Protein AF-A0AA36GEB9-F1 (afdb_monomer_lite)

pLDDT: mean 82.42, std 14.95, range [31.98, 98.0]

Organism: NCBI:txid96644

Radius of gyration: 30.74 Å; chains: 1; bounding box: 66×39×91 Å

Foldseek 3Di:
DPPCVVVQDFAFAWFFFQLKIKTFHSHPVQFFPNQVVRQVVSLLVVLVLLLLLVVLLVVLVQLLCVQPNVVPNCCPPDPVNVVVSVVVSVVSSVVLSVLQCVQWNDDQQVQVSCQVVCCVPPVDRSNGGHMTIARQWDQDPVRDTDGRVSRVSSLVVSVVSSVVSVVSSVVSLVSSVVRLVPDPPDDPVVSVVSVLVSVLSVVLVVQCVVQAVVLVNCSSVVSNVRHNCTRVSRSSVVSVVCSVVVSVVSCVVRPVVVVLVVCVVVVHDPPVNVVCCCVVPPVCPVVVVVVPDFDEDELVRQQVQLDLCGFWEAAPQFIFTCSVVLPVDPVHNVLSSVRGSHHCHCVVVVVPDDPVRVVVRVVGTRHGYDD

Sequence (371 aa):
MGAELWKRQIIYNFHIYRHCFVVFSLSPWLAGNQYDLAFAGLTLYCCSYAMCIILLTYHFVYRYLLICRPQQMYIFSETKNFIWWYVNWAFWAVAWALIVRATMYHWPELENYVYDDLMLQYNFDSRGDAILGPLYFLDDPNGSKIISWRAFLGSGCCMSIMGFCFTTILFCAVNVYKKLKSCSVMSEKTRKMQWDLFKALLVQFSLPAVCEFFPGGMNFLCPVFALPIGRWANFAGIIASFNNIIEPLCMLYFVKDYRFGLWHLLGLNRKDCEAYTASAVHPNLHDFTEKIMPNNYTLTDVQSHTTEDSLWIIIKGKVYDVTLFLDEHPGGRDVLMEQAGQDATEAFEDIGHSGDAKEMLNDYYIGDLVL

Structure (mmCIF, N/CA/C/O backbone):
data_AF-A0AA36GEB9-F1
#
_entry.id   AF-A0AA36GEB9-F1
#
loop_
_atom_site.group_PDB
_atom_site.id
_atom_site.type_symbol
_atom_site.label_atom_id
_atom_site.label_alt_id
_atom_site.label_comp_id
_atom_site.label_asym_id
_atom_site.label_entity_id
_atom_site.label_seq_id
_atom_site.pdbx_PDB_ins_code
_atom_site.Cartn_x
_atom_site.Cartn_y
_atom_site.Cartn_z
_atom_site.occupancy
_atom_site.B_iso_or_equiv
_atom_site.auth_seq_id
_atom_site.auth_comp_id
_atom_site.auth_asym_id
_atom_site.auth_atom_id
_atom_site.pdbx_PDB_model_num
ATOM 1 N N . MET A 1 1 ? -2.186 21.332 -36.086 1.00 40.78 1 MET A N 1
ATOM 2 C CA . MET A 1 1 ? -1.279 20.850 -35.019 1.00 40.78 1 MET A CA 1
ATOM 3 C C . MET A 1 1 ? -1.942 20.914 -33.629 1.00 40.78 1 MET A C 1
ATOM 5 O O . MET A 1 1 ? -1.306 21.326 -32.676 1.00 40.78 1 MET A O 1
ATOM 9 N N . GLY A 1 2 ? -3.226 20.536 -33.499 1.00 40.97 2 GLY A N 1
ATOM 10 C CA . GLY A 1 2 ? -3.992 20.726 -32.248 1.00 40.97 2 GLY A CA 1
ATOM 11 C C . GLY A 1 2 ? -4.903 19.561 -31.833 1.00 40.97 2 GLY A C 1
ATOM 12 O O . GLY A 1 2 ? -5.449 19.592 -30.740 1.00 40.97 2 GLY A O 1
ATOM 13 N N . ALA A 1 3 ? -5.043 18.519 -32.664 1.00 37.88 3 ALA A N 1
ATOM 14 C CA . ALA A 1 3 ? -5.912 17.370 -32.380 1.00 37.88 3 ALA A CA 1
ATOM 15 C C . ALA A 1 3 ? -5.175 16.158 -31.763 1.00 37.88 3 ALA A C 1
ATOM 17 O O . ALA A 1 3 ? -5.815 15.288 -31.188 1.00 37.88 3 ALA A O 1
ATOM 18 N N . GLU A 1 4 ? -3.838 16.110 -31.826 1.00 45.69 4 GLU A N 1
ATOM 19 C CA . GLU A 1 4 ? -3.026 14.985 -31.311 1.00 45.69 4 GLU A CA 1
ATOM 20 C C . GLU A 1 4 ? -2.476 15.219 -29.888 1.00 45.69 4 GLU A C 1
ATOM 22 O O . GLU A 1 4 ? -2.000 14.286 -29.248 1.00 45.69 4 GLU A O 1
ATOM 27 N N . LEU A 1 5 ? -2.567 16.442 -29.350 1.00 42.09 5 LEU A N 1
ATOM 28 C CA . LEU A 1 5 ? -2.038 16.778 -28.017 1.00 42.09 5 LEU A CA 1
ATOM 29 C C . LEU A 1 5 ? -2.811 16.094 -26.875 1.00 42.09 5 LEU A C 1
ATOM 31 O O . LEU A 1 5 ? -2.222 15.758 -25.854 1.00 42.09 5 LEU A O 1
ATOM 35 N N . TRP A 1 6 ? -4.103 15.808 -27.064 1.00 38.94 6 TRP A N 1
ATOM 36 C CA . TRP A 1 6 ? -4.933 15.133 -26.057 1.00 38.94 6 TRP A CA 1
ATOM 37 C C . TRP A 1 6 ? -4.597 13.647 -25.878 1.00 38.94 6 TRP A C 1
ATOM 39 O O . TRP A 1 6 ? -4.872 13.093 -24.819 1.00 38.94 6 TRP A O 1
ATOM 49 N N . LYS A 1 7 ? -3.959 12.997 -26.866 1.00 43.91 7 LYS A N 1
ATOM 50 C CA . LYS A 1 7 ? -3.468 11.611 -26.721 1.00 43.91 7 LYS A CA 1
ATOM 51 C C . LYS A 1 7 ? -2.262 11.507 -25.784 1.00 43.91 7 LYS A C 1
ATOM 53 O O . LYS A 1 7 ? -1.903 10.410 -25.374 1.00 43.91 7 LYS A O 1
ATOM 58 N N . ARG A 1 8 ? -1.649 12.642 -25.440 1.00 45.94 8 ARG A N 1
ATOM 59 C CA . ARG A 1 8 ? -0.509 12.757 -24.530 1.00 45.94 8 ARG A CA 1
ATOM 60 C C . ARG A 1 8 ? -0.924 13.391 -23.196 1.00 45.94 8 ARG A C 1
ATOM 62 O O . ARG A 1 8 ? -0.265 14.292 -22.684 1.00 45.94 8 ARG A O 1
ATOM 69 N N . GLN A 1 9 ? -2.060 12.957 -22.646 1.00 44.12 9 GLN A N 1
ATOM 70 C CA . GLN A 1 9 ? -2.375 13.214 -21.238 1.00 44.12 9 GLN A CA 1
ATOM 71 C C . GLN A 1 9 ? -1.344 12.514 -20.339 1.00 44.12 9 GLN A C 1
ATOM 73 O O . GLN A 1 9 ? -0.629 11.623 -20.795 1.00 44.12 9 GLN A O 1
ATOM 78 N N . ILE A 1 10 ? -1.232 12.954 -19.082 1.00 51.59 10 ILE A N 1
ATOM 79 C CA . ILE A 1 10 ? -0.298 12.432 -18.071 1.00 51.59 10 ILE A CA 1
ATOM 80 C C . ILE A 1 10 ? -0.626 10.955 -17.808 1.00 51.59 10 ILE A C 1
ATOM 82 O O . ILE A 1 10 ? -1.376 10.617 -16.900 1.00 51.59 10 ILE A O 1
ATOM 86 N N . ILE A 1 11 ? -0.102 10.076 -18.654 1.00 62.94 11 ILE A N 1
ATOM 87 C CA . ILE A 1 11 ? -0.219 8.631 -18.535 1.00 62.94 11 ILE A CA 1
ATOM 88 C C . ILE A 1 11 ? 1.208 8.147 -18.323 1.00 62.94 11 ILE A C 1
ATOM 90 O O . ILE A 1 11 ? 2.031 8.140 -19.245 1.00 62.94 11 ILE A O 1
ATOM 94 N N . TYR A 1 12 ? 1.514 7.813 -17.074 1.00 65.44 12 TYR A N 1
ATOM 95 C CA . TYR A 1 12 ? 2.677 6.995 -16.772 1.00 65.44 12 TYR A CA 1
ATOM 96 C C . TYR A 1 12 ? 2.371 5.589 -17.275 1.00 65.44 12 TYR A C 1
ATOM 98 O O . TYR A 1 12 ? 1.346 5.008 -16.917 1.00 65.44 12 TYR A O 1
ATOM 106 N N . ASN A 1 13 ? 3.225 5.084 -18.154 1.00 81.25 13 ASN A N 1
ATOM 107 C CA . ASN A 1 13 ? 3.038 3.798 -18.800 1.00 81.25 13 ASN A CA 1
ATOM 108 C C . ASN A 1 13 ? 4.045 2.792 -18.255 1.00 81.25 13 ASN A C 1
ATOM 110 O O . ASN A 1 13 ? 5.176 3.129 -17.901 1.00 81.25 13 ASN A O 1
ATOM 114 N N . PHE A 1 14 ? 3.604 1.545 -18.222 1.00 90.44 14 PHE A N 1
ATOM 115 C CA . PHE A 1 14 ? 4.378 0.374 -17.870 1.00 90.44 14 PHE A CA 1
ATOM 116 C C . PHE A 1 14 ? 4.539 -0.491 -19.107 1.00 90.44 14 PHE A C 1
ATOM 118 O O . PHE A 1 14 ? 3.566 -0.809 -19.793 1.00 90.44 14 PHE A O 1
ATOM 125 N N . HIS A 1 15 ? 5.761 -0.922 -19.376 1.00 92.00 15 HIS A N 1
ATOM 126 C CA . HIS A 1 15 ? 6.033 -1.809 -20.492 1.00 92.00 15 HIS A CA 1
ATOM 127 C C . HIS A 1 15 ? 7.082 -2.840 -20.114 1.00 92.00 15 HIS A C 1
ATOM 129 O O . HIS A 1 15 ? 8.028 -2.543 -19.386 1.00 92.00 15 HIS A O 1
ATOM 135 N N . ILE A 1 16 ? 6.898 -4.067 -20.590 1.00 94.06 16 ILE A N 1
ATOM 136 C CA . ILE A 1 16 ? 7.869 -5.140 -20.394 1.00 94.06 16 ILE A CA 1
ATOM 137 C C . ILE A 1 16 ? 8.388 -5.568 -21.750 1.00 94.06 16 ILE A C 1
ATOM 139 O O . ILE A 1 16 ? 7.640 -6.096 -22.574 1.00 94.06 16 ILE A O 1
ATOM 143 N N . TYR A 1 17 ? 9.686 -5.388 -21.945 1.00 92.94 17 TYR A N 1
ATOM 144 C CA . TYR A 1 17 ? 10.389 -5.856 -23.124 1.00 92.94 17 TYR A CA 1
ATOM 145 C C . TYR A 1 17 ? 11.489 -6.820 -22.693 1.00 92.94 17 TYR A C 1
ATOM 147 O O . TYR A 1 17 ? 12.472 -6.420 -22.069 1.00 92.94 17 TYR A O 1
ATOM 155 N N . ARG A 1 18 ? 11.312 -8.110 -23.010 1.00 92.62 18 ARG A N 1
ATOM 156 C CA . ARG A 1 18 ? 12.255 -9.191 -22.676 1.00 92.62 18 ARG A CA 1
ATOM 157 C C . ARG A 1 18 ? 12.670 -9.140 -21.195 1.00 92.62 18 ARG A C 1
ATOM 159 O O . ARG A 1 18 ? 11.843 -9.401 -20.328 1.00 92.62 18 ARG A O 1
ATOM 166 N N . HIS A 1 19 ? 13.929 -8.810 -20.903 1.00 94.06 19 HIS A N 1
ATOM 167 C CA . HIS A 1 19 ? 14.485 -8.770 -19.546 1.00 94.06 19 HIS A CA 1
ATOM 168 C C . HIS A 1 19 ? 14.372 -7.415 -18.844 1.00 94.06 19 HIS A C 1
ATOM 170 O O . HIS A 1 19 ? 15.007 -7.198 -17.808 1.00 94.06 19 HIS A O 1
ATOM 176 N N . CYS A 1 20 ? 13.571 -6.512 -19.402 1.00 93.31 20 CYS A N 1
ATOM 177 C CA . CYS A 1 20 ? 13.377 -5.167 -18.905 1.00 93.31 20 CYS A CA 1
ATOM 178 C C . CYS A 1 20 ? 11.922 -4.917 -18.517 1.00 93.31 20 CYS A C 1
ATOM 180 O O . CYS A 1 20 ? 11.013 -5.177 -19.306 1.00 93.31 20 CYS A O 1
ATOM 182 N N . PHE A 1 21 ? 11.720 -4.327 -17.343 1.00 93.50 21 PHE A N 1
ATOM 183 C CA . PHE A 1 21 ? 10.509 -3.573 -17.025 1.00 93.50 21 PHE A CA 1
ATOM 184 C C . PHE A 1 21 ? 10.852 -2.091 -17.079 1.00 93.50 21 PHE A C 1
ATOM 186 O O . PHE A 1 21 ? 11.850 -1.678 -16.496 1.00 93.50 21 PHE A O 1
ATOM 193 N N . VAL A 1 22 ? 10.055 -1.307 -17.800 1.00 91.62 22 VAL A N 1
ATOM 194 C CA . VAL A 1 22 ? 10.272 0.128 -17.961 1.00 91.62 22 VAL A CA 1
ATOM 195 C C . VAL A 1 22 ? 9.002 0.908 -17.638 1.00 91.62 22 VAL A C 1
ATOM 197 O O . VAL A 1 22 ? 7.899 0.571 -18.075 1.00 91.62 22 VAL A O 1
ATOM 200 N N . VAL A 1 23 ? 9.189 1.964 -16.858 1.00 89.94 23 VAL A N 1
ATOM 201 C CA . VAL A 1 23 ? 8.229 3.014 -16.552 1.00 89.94 23 VAL A CA 1
ATOM 202 C C . VAL A 1 23 ? 8.663 4.265 -17.298 1.00 89.94 23 VAL A C 1
ATOM 204 O O . VAL A 1 23 ? 9.821 4.676 -17.213 1.00 89.94 23 VAL A O 1
ATOM 207 N N . PHE A 1 24 ? 7.743 4.876 -18.026 1.00 87.31 24 PHE A N 1
ATOM 208 C CA . PHE A 1 24 ? 8.007 6.081 -18.808 1.00 87.31 24 PHE A CA 1
ATOM 209 C C . PHE A 1 24 ? 6.769 6.975 -18.829 1.00 87.31 24 PHE A C 1
ATOM 211 O O . PHE A 1 24 ? 5.663 6.549 -18.487 1.00 87.31 24 PHE A O 1
ATOM 218 N N . SER A 1 25 ? 6.949 8.237 -19.205 1.00 82.69 25 SER A N 1
ATOM 219 C CA . SER A 1 25 ? 5.861 9.209 -19.302 1.00 82.69 25 SER A CA 1
ATOM 220 C C . SER A 1 25 ? 5.686 9.653 -20.746 1.00 82.69 25 SER A C 1
ATOM 222 O O . SER A 1 25 ? 6.641 10.089 -21.375 1.00 82.69 25 SER A O 1
ATOM 224 N N . LEU A 1 26 ? 4.450 9.613 -21.253 1.00 74.00 26 LEU A N 1
ATOM 225 C CA . LEU A 1 26 ? 4.097 10.231 -22.543 1.00 74.00 26 LEU A CA 1
ATOM 226 C C . LEU A 1 26 ? 3.807 11.743 -22.415 1.00 74.00 26 LEU A C 1
ATOM 228 O O . LEU A 1 26 ? 3.433 12.398 -23.387 1.00 74.00 26 LEU A O 1
ATOM 232 N N . SER A 1 27 ? 4.009 12.270 -21.202 1.00 71.62 27 SER A N 1
ATOM 233 C CA . SER A 1 27 ? 4.096 13.668 -20.784 1.00 71.62 27 SER A CA 1
ATOM 234 C C . SER A 1 27 ? 4.754 14.651 -21.763 1.00 71.62 27 SER A C 1
ATOM 236 O O . SER A 1 27 ? 5.970 14.760 -21.668 1.00 71.62 27 SER A O 1
ATOM 238 N N . PRO A 1 28 ? 4.066 15.462 -22.600 1.00 65.69 28 PRO A N 1
ATOM 239 C CA . PRO A 1 28 ? 4.740 16.493 -23.401 1.00 65.69 28 PRO A CA 1
ATOM 240 C C . PRO A 1 28 ? 5.440 17.541 -22.532 1.00 65.69 28 PRO A C 1
ATOM 242 O O . PRO A 1 28 ? 6.438 18.113 -22.943 1.00 65.69 28 PRO A O 1
ATOM 245 N N . TRP A 1 29 ? 4.911 17.781 -21.328 1.00 63.84 29 TRP A N 1
ATOM 246 C CA . TRP A 1 29 ? 5.459 18.717 -20.342 1.00 63.84 29 TRP A CA 1
ATOM 247 C C . TRP A 1 29 ? 6.748 18.220 -19.689 1.00 63.84 29 TRP A C 1
ATOM 249 O O . TRP A 1 29 ? 7.461 19.001 -19.074 1.00 63.84 29 TRP A O 1
ATOM 259 N N . LEU A 1 30 ? 7.003 16.915 -19.784 1.00 62.53 30 LEU A N 1
ATOM 260 C CA . LEU A 1 30 ? 8.166 16.242 -19.215 1.00 62.53 30 LEU A CA 1
ATOM 261 C C . LEU A 1 30 ? 9.108 15.715 -20.311 1.00 62.53 30 LEU A C 1
ATOM 263 O O . LEU A 1 30 ? 10.099 15.070 -19.982 1.00 62.53 30 LEU A O 1
ATOM 267 N N . ALA A 1 31 ? 8.797 15.982 -21.585 1.00 58.38 31 ALA A N 1
ATOM 268 C CA . ALA A 1 31 ? 9.585 15.551 -22.730 1.00 58.38 31 ALA A CA 1
ATOM 269 C C . ALA A 1 31 ? 10.619 16.622 -23.120 1.00 58.38 31 ALA A C 1
ATOM 271 O O . ALA A 1 31 ? 10.274 17.799 -23.262 1.00 58.38 31 ALA A O 1
ATOM 272 N N . GLY A 1 32 ? 11.873 16.210 -23.331 1.00 60.22 32 GLY A N 1
ATOM 273 C CA . GLY A 1 32 ? 12.991 17.076 -23.736 1.00 60.22 32 GLY A CA 1
ATOM 274 C C . GLY A 1 32 ? 13.561 18.011 -22.648 1.00 60.22 32 GLY A C 1
ATOM 275 O O . GLY A 1 32 ? 12.845 18.496 -21.781 1.00 60.22 32 GLY A O 1
ATOM 276 N N . ASN A 1 33 ? 14.882 18.265 -22.703 1.00 59.78 33 ASN A N 1
ATOM 277 C CA . ASN A 1 33 ? 15.744 19.172 -21.897 1.00 59.78 33 ASN A CA 1
ATOM 278 C C . ASN A 1 33 ? 15.569 19.254 -20.356 1.00 59.78 33 ASN A C 1
ATOM 280 O O . ASN A 1 33 ? 16.370 19.915 -19.698 1.00 59.78 33 ASN A O 1
ATOM 284 N N . GLN A 1 34 ? 14.584 18.584 -19.757 1.00 76.00 34 GLN A N 1
ATOM 285 C CA . GLN A 1 34 ? 14.284 18.553 -18.321 1.00 76.00 34 GLN A CA 1
ATOM 286 C C . GLN A 1 34 ? 14.285 17.113 -17.790 1.00 76.00 34 GLN A C 1
ATOM 288 O O . GLN A 1 34 ? 13.445 16.726 -16.976 1.00 76.00 34 GLN A O 1
ATOM 293 N N . TYR A 1 35 ? 15.248 16.315 -18.252 1.00 78.19 35 TYR A N 1
ATOM 294 C CA . TYR A 1 35 ? 15.373 14.896 -17.920 1.00 78.19 35 TYR A CA 1
ATOM 295 C C . TYR A 1 35 ? 15.336 14.631 -16.405 1.00 78.19 35 TYR A C 1
ATOM 297 O O . TYR A 1 35 ? 14.573 13.786 -15.942 1.00 78.19 35 TYR A O 1
ATOM 305 N N . ASP A 1 36 ? 16.099 15.392 -15.612 1.00 82.38 36 ASP A N 1
ATOM 306 C CA . ASP A 1 36 ? 16.143 15.232 -14.152 1.00 82.38 36 ASP A CA 1
ATOM 307 C C . ASP A 1 36 ? 14.778 15.443 -13.484 1.00 82.38 36 ASP A C 1
ATOM 309 O O . ASP A 1 36 ? 14.430 14.727 -12.541 1.00 82.38 36 ASP A O 1
ATOM 313 N N . LEU A 1 37 ? 13.985 16.398 -13.980 1.00 83.25 37 LEU A N 1
ATOM 314 C CA . LEU A 1 37 ? 12.653 16.683 -13.449 1.00 83.25 37 LEU A CA 1
ATOM 315 C C . LEU A 1 37 ? 11.672 15.560 -13.799 1.00 83.25 37 LEU A C 1
ATOM 317 O O . LEU A 1 37 ? 10.919 15.102 -12.939 1.00 83.25 37 LEU A O 1
ATOM 321 N N . ALA A 1 38 ? 11.714 15.080 -15.041 1.00 81.56 38 ALA A N 1
ATOM 322 C CA . ALA A 1 38 ? 10.903 13.955 -15.490 1.00 81.56 38 ALA A CA 1
ATOM 323 C C . ALA A 1 38 ? 11.246 12.666 -14.726 1.00 81.56 38 ALA A C 1
ATOM 325 O O . ALA A 1 38 ? 10.348 11.956 -14.264 1.00 81.56 38 ALA A O 1
ATOM 326 N N . PHE A 1 39 ? 12.535 12.410 -14.494 1.00 83.06 39 PHE A N 1
ATOM 327 C CA . PHE A 1 39 ? 12.996 11.281 -13.691 1.00 83.06 39 PHE A CA 1
ATOM 328 C C . PHE A 1 39 ? 12.557 11.401 -12.227 1.00 83.06 39 PHE A C 1
ATOM 330 O O . PHE A 1 39 ? 12.109 10.418 -11.629 1.00 83.06 39 PHE A O 1
ATOM 337 N N . ALA A 1 40 ? 12.651 12.596 -11.636 1.00 84.25 40 ALA A N 1
ATOM 338 C CA . ALA A 1 40 ? 12.158 12.843 -10.285 1.00 84.25 40 ALA A CA 1
ATOM 339 C C . ALA A 1 40 ? 10.648 12.577 -10.186 1.00 84.25 40 ALA A C 1
ATOM 341 O O . ALA A 1 40 ? 10.217 11.908 -9.249 1.00 84.25 40 ALA A O 1
ATOM 342 N N . GLY A 1 41 ? 9.859 13.008 -11.175 1.00 84.81 41 GLY A N 1
ATOM 343 C CA . GLY A 1 41 ? 8.424 12.719 -11.254 1.00 84.81 41 GLY A CA 1
ATOM 344 C C . GLY A 1 41 ? 8.113 11.220 -11.314 1.00 84.81 41 GLY A C 1
ATOM 345 O O . GLY A 1 41 ? 7.300 10.731 -10.530 1.00 84.81 41 GLY A O 1
ATOM 346 N N . LEU A 1 42 ? 8.811 10.469 -12.173 1.00 84.94 42 LEU A N 1
ATOM 347 C CA . LEU A 1 42 ? 8.689 9.005 -12.265 1.00 84.94 42 LEU A CA 1
ATOM 348 C C . LEU A 1 42 ? 9.090 8.300 -10.963 1.00 84.94 42 LEU A C 1
ATOM 350 O O . LEU A 1 42 ? 8.428 7.355 -10.531 1.00 84.94 42 LEU A O 1
ATOM 354 N N . THR A 1 43 ? 10.155 8.775 -10.317 1.00 86.81 43 THR A N 1
ATOM 355 C CA . THR A 1 43 ? 10.624 8.232 -9.037 1.00 86.81 43 THR A CA 1
ATOM 356 C C . THR A 1 43 ? 9.604 8.487 -7.935 1.00 86.81 43 THR A C 1
ATOM 358 O O . THR A 1 43 ? 9.257 7.560 -7.212 1.00 86.81 43 THR A O 1
ATOM 361 N N . LEU A 1 44 ? 9.075 9.710 -7.829 1.00 85.38 44 LEU A N 1
ATOM 362 C CA . LEU A 1 44 ? 8.036 10.064 -6.858 1.00 85.38 44 LEU A CA 1
ATOM 363 C C . LEU A 1 44 ? 6.763 9.245 -7.072 1.00 85.38 44 LEU A C 1
ATOM 365 O O . LEU A 1 44 ? 6.186 8.761 -6.098 1.00 85.38 44 LEU A O 1
ATOM 369 N N . TYR A 1 45 ? 6.367 9.039 -8.330 1.00 84.12 45 TYR A N 1
ATOM 370 C CA . TYR A 1 45 ? 5.261 8.154 -8.675 1.00 84.12 45 TYR A CA 1
ATOM 371 C C . TYR A 1 45 ? 5.515 6.739 -8.141 1.00 84.12 45 TYR A C 1
ATOM 373 O O . TYR A 1 45 ? 4.715 6.250 -7.352 1.00 84.12 45 TYR A O 1
ATOM 381 N N . CYS A 1 46 ? 6.663 6.121 -8.433 1.00 83.38 46 CYS A N 1
ATOM 382 C CA . CYS A 1 46 ? 6.984 4.785 -7.912 1.00 83.38 46 CYS A CA 1
ATOM 383 C C . CYS A 1 46 ? 7.083 4.740 -6.376 1.00 83.38 46 CYS A C 1
ATOM 385 O O . CYS A 1 46 ? 6.655 3.766 -5.758 1.00 83.38 46 CYS A O 1
ATOM 387 N N . CYS A 1 47 ? 7.622 5.787 -5.745 1.00 86.38 47 CYS A N 1
ATOM 388 C CA . CYS A 1 47 ? 7.688 5.887 -4.288 1.00 86.38 47 CYS A CA 1
ATOM 389 C C . CYS A 1 47 ? 6.294 5.940 -3.658 1.00 86.38 47 CYS A C 1
ATOM 391 O O . CYS A 1 47 ? 6.100 5.345 -2.602 1.00 86.38 47 CYS A O 1
ATOM 393 N N . SER A 1 48 ? 5.326 6.619 -4.284 1.00 84.06 48 SER A N 1
ATOM 394 C CA . SER A 1 48 ? 3.977 6.762 -3.721 1.00 84.06 48 SER A CA 1
ATOM 395 C C . SER A 1 48 ? 3.298 5.407 -3.484 1.00 84.06 48 SER A C 1
ATOM 397 O O . SER A 1 48 ? 2.767 5.187 -2.399 1.00 84.06 48 SER A O 1
ATOM 399 N N . TYR A 1 49 ? 3.461 4.462 -4.417 1.00 79.75 49 TYR A N 1
ATOM 400 C CA . TYR A 1 49 ? 2.968 3.084 -4.305 1.00 79.75 49 TYR A CA 1
ATOM 401 C C . TYR A 1 49 ? 3.575 2.366 -3.089 1.00 79.75 49 TYR A C 1
ATOM 403 O O . TYR A 1 49 ? 2.884 1.778 -2.258 1.00 79.75 49 TYR A O 1
ATOM 411 N N . ALA A 1 50 ? 4.897 2.459 -2.925 1.00 81.69 50 ALA A N 1
ATOM 412 C CA . ALA A 1 50 ? 5.590 1.851 -1.791 1.00 81.69 50 ALA A CA 1
ATOM 413 C C . ALA A 1 50 ? 5.230 2.507 -0.445 1.00 81.69 50 ALA A C 1
ATOM 415 O O . ALA A 1 50 ? 5.228 1.846 0.593 1.00 81.69 50 ALA A O 1
ATOM 416 N N . MET A 1 51 ? 4.918 3.802 -0.430 1.00 88.50 51 MET A N 1
ATOM 417 C CA . MET A 1 51 ? 4.568 4.503 0.807 1.00 88.50 51 MET A CA 1
ATOM 418 C C . MET A 1 51 ? 3.189 4.110 1.340 1.00 88.50 51 MET A C 1
ATOM 420 O O . MET A 1 51 ? 2.996 4.110 2.560 1.00 88.50 51 MET A O 1
ATOM 424 N N . CYS A 1 52 ? 2.264 3.703 0.468 1.00 88.62 52 CYS A N 1
ATOM 425 C CA . CYS A 1 52 ? 0.953 3.190 0.865 1.00 88.62 52 CYS A CA 1
ATOM 426 C C . CYS A 1 52 ? 1.072 1.958 1.778 1.00 88.62 52 CYS A C 1
ATOM 428 O O . CYS A 1 52 ? 0.437 1.907 2.834 1.00 88.62 52 CYS A O 1
ATOM 430 N N . ILE A 1 53 ? 1.938 0.989 1.446 1.00 90.12 53 ILE A N 1
ATOM 431 C CA . ILE A 1 53 ? 2.097 -0.223 2.272 1.00 90.12 53 ILE A CA 1
ATOM 432 C C . ILE A 1 53 ? 2.747 0.063 3.633 1.00 90.12 53 ILE A C 1
ATOM 434 O O . ILE A 1 53 ? 2.421 -0.593 4.625 1.00 90.12 53 ILE A O 1
ATOM 438 N N . ILE A 1 54 ? 3.617 1.070 3.719 1.00 92.19 54 ILE A N 1
ATOM 439 C CA . ILE A 1 54 ? 4.221 1.492 4.991 1.00 92.19 54 ILE A CA 1
ATOM 440 C C . ILE A 1 54 ? 3.160 2.116 5.901 1.00 92.19 54 ILE A C 1
ATOM 442 O O . ILE A 1 54 ? 3.066 1.747 7.072 1.00 9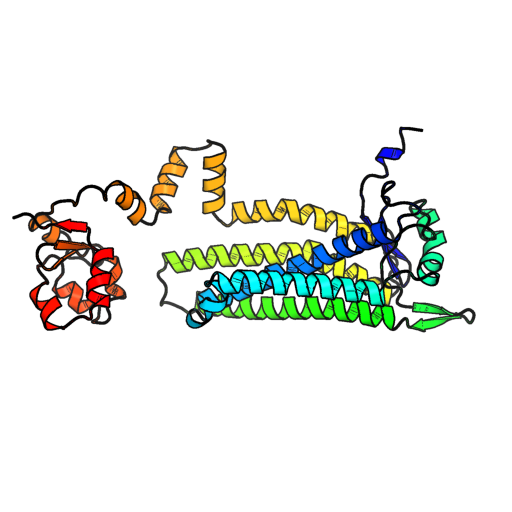2.19 54 ILE A O 1
ATOM 446 N N . LEU A 1 55 ? 2.305 2.991 5.363 1.00 91.25 55 LEU A N 1
ATOM 447 C CA . LEU A 1 55 ? 1.189 3.561 6.122 1.00 91.25 55 LEU A CA 1
ATOM 448 C C . LEU A 1 55 ? 0.221 2.472 6.597 1.00 91.25 55 LEU A C 1
ATOM 450 O O . LEU A 1 55 ? -0.112 2.426 7.781 1.00 91.25 55 LEU A O 1
ATOM 454 N N . LEU A 1 56 ? -0.159 1.532 5.726 1.00 92.25 56 LEU A N 1
ATOM 455 C CA . LEU A 1 56 ? -0.977 0.380 6.123 1.00 92.25 56 LEU A CA 1
ATOM 456 C C . LEU A 1 56 ? -0.306 -0.430 7.239 1.00 92.25 56 LEU A C 1
ATOM 458 O O . LEU A 1 56 ? -0.963 -0.799 8.213 1.00 92.25 56 LEU A O 1
ATOM 462 N N . THR A 1 57 ? 1.008 -0.644 7.156 1.00 94.75 57 THR A N 1
ATOM 463 C CA . THR A 1 57 ? 1.773 -1.316 8.217 1.00 94.75 57 THR A CA 1
ATOM 464 C C . THR A 1 57 ? 1.624 -0.587 9.550 1.00 94.75 57 THR A C 1
ATOM 466 O O . THR A 1 57 ? 1.336 -1.229 10.561 1.00 94.75 57 THR A O 1
ATOM 469 N N . TYR A 1 58 ? 1.717 0.745 9.569 1.00 93.56 58 TYR A N 1
ATOM 470 C CA . TYR A 1 58 ? 1.506 1.530 10.790 1.00 93.56 58 TYR A CA 1
ATOM 471 C C . TYR A 1 58 ? 0.086 1.417 11.332 1.00 93.56 58 TYR A C 1
ATOM 473 O O . TYR A 1 58 ? -0.077 1.302 12.543 1.00 93.56 58 TYR A O 1
ATOM 481 N N . HIS A 1 59 ? -0.936 1.359 10.477 1.00 93.69 59 HIS A N 1
ATOM 482 C CA . HIS A 1 59 ? -2.313 1.134 10.927 1.00 93.69 59 HIS A CA 1
ATOM 483 C C . HIS A 1 59 ? -2.479 -0.232 11.617 1.00 93.69 59 HIS A C 1
ATOM 485 O O . HIS A 1 59 ? -3.157 -0.333 12.647 1.00 93.69 59 HIS A O 1
ATOM 491 N N . PHE A 1 60 ? -1.836 -1.284 11.100 1.00 96.62 60 PHE A N 1
ATOM 492 C CA . PHE A 1 60 ? -1.838 -2.600 11.746 1.00 96.62 60 PHE A CA 1
ATOM 493 C C . PHE A 1 60 ? -1.041 -2.615 13.051 1.00 96.62 60 PHE A C 1
ATOM 495 O O . PHE A 1 60 ? -1.508 -3.203 14.029 1.00 96.62 60 PHE A O 1
ATOM 502 N N . VAL A 1 61 ? 0.117 -1.950 13.099 1.00 95.62 61 VAL A N 1
ATOM 503 C CA . VAL A 1 61 ? 0.921 -1.814 14.324 1.00 95.62 61 VAL A CA 1
ATOM 504 C C . VAL A 1 61 ? 0.148 -1.041 15.391 1.00 95.62 61 VAL A C 1
ATOM 506 O O . VAL A 1 61 ? 0.034 -1.523 16.516 1.00 95.62 61 VAL A O 1
ATOM 509 N N . TYR A 1 62 ? -0.457 0.094 15.036 1.00 93.88 62 TYR A N 1
ATOM 510 C CA . TYR A 1 62 ? -1.325 0.881 15.914 1.00 93.88 62 TYR A CA 1
ATOM 511 C C . TYR A 1 62 ? -2.431 0.008 16.513 1.00 93.88 62 TYR A C 1
ATOM 513 O O . TYR A 1 62 ? -2.602 -0.048 17.730 1.00 93.88 62 TYR A O 1
ATOM 521 N N . ARG A 1 63 ? -3.152 -0.741 15.668 1.00 93.44 63 ARG A N 1
ATOM 522 C CA . ARG A 1 63 ? -4.251 -1.604 16.118 1.00 93.44 63 ARG A CA 1
ATOM 523 C C . ARG A 1 63 ? -3.760 -2.761 16.990 1.00 93.44 63 ARG A C 1
ATOM 525 O O . ARG A 1 63 ? -4.429 -3.126 17.956 1.00 93.44 63 ARG A O 1
ATOM 532 N N . TYR A 1 64 ? -2.596 -3.323 16.673 1.00 95.06 64 TYR A N 1
ATOM 533 C CA . TYR A 1 64 ? -1.952 -4.334 17.503 1.00 95.06 64 TYR A CA 1
ATOM 534 C C . TYR A 1 64 ? -1.602 -3.788 18.887 1.00 95.06 64 TYR A C 1
ATOM 536 O O . TYR A 1 64 ? -1.944 -4.433 19.877 1.00 95.06 64 TYR A O 1
ATOM 544 N N . LEU A 1 65 ? -0.991 -2.606 18.985 1.00 93.12 65 LEU A N 1
ATOM 545 C CA . LEU A 1 65 ? -0.677 -2.003 20.280 1.00 93.12 65 LEU A CA 1
ATOM 546 C C . LEU A 1 65 ? -1.949 -1.674 21.061 1.00 93.12 65 LEU A C 1
ATOM 548 O O . LEU A 1 65 ? -2.071 -2.101 22.204 1.00 93.12 65 LEU A O 1
ATOM 552 N N . LEU A 1 66 ? -2.937 -1.044 20.425 1.00 90.88 66 LEU A N 1
ATOM 553 C CA . LEU A 1 66 ? -4.206 -0.682 21.059 1.00 90.88 66 LEU A CA 1
ATOM 554 C C . LEU A 1 66 ? -4.906 -1.885 21.719 1.00 90.88 66 LEU A C 1
ATOM 556 O O . LEU A 1 66 ? -5.397 -1.776 22.837 1.00 90.88 66 LEU A O 1
ATOM 560 N N . ILE A 1 67 ? -4.950 -3.037 21.039 1.00 89.50 67 ILE A N 1
ATOM 561 C CA . ILE A 1 67 ? -5.728 -4.207 21.487 1.00 89.50 67 ILE A CA 1
ATOM 562 C C . ILE A 1 67 ? -4.877 -5.204 22.284 1.00 89.50 67 ILE A C 1
ATOM 564 O O . ILE A 1 67 ? -5.337 -5.794 23.263 1.00 89.50 67 ILE A O 1
ATOM 568 N N . CYS A 1 68 ? -3.644 -5.455 21.846 1.00 90.25 68 CYS A N 1
ATOM 569 C CA . CYS A 1 68 ? -2.803 -6.514 22.407 1.00 90.25 68 CYS A CA 1
ATOM 570 C C . CYS A 1 68 ? -1.811 -5.997 23.452 1.00 90.25 68 CYS A C 1
ATOM 572 O O . CYS A 1 68 ? -1.387 -6.778 24.306 1.00 90.25 68 CYS A O 1
ATOM 574 N N . ARG A 1 69 ? -1.409 -4.721 23.384 1.00 90.31 69 ARG A N 1
ATOM 575 C CA . ARG A 1 69 ? -0.359 -4.120 24.226 1.00 90.31 69 ARG A CA 1
ATOM 576 C C . ARG A 1 69 ? -0.695 -2.663 24.604 1.00 90.31 69 ARG A C 1
ATOM 578 O O . ARG A 1 69 ? 0.095 -1.771 24.299 1.00 90.31 69 ARG A O 1
ATOM 585 N N . PRO A 1 70 ? -1.818 -2.396 25.299 1.00 87.06 70 PRO A N 1
ATOM 586 C CA . PRO A 1 70 ? -2.267 -1.026 25.578 1.00 87.06 70 PRO A CA 1
ATOM 587 C C . PRO A 1 70 ? -1.252 -0.209 26.394 1.00 87.06 70 PRO A C 1
ATOM 589 O O . PRO A 1 70 ? -1.123 0.992 26.195 1.00 87.06 70 PRO A O 1
ATOM 592 N N . GLN A 1 71 ? -0.442 -0.863 27.234 1.00 89.00 71 GLN A N 1
ATOM 593 C CA . GLN A 1 71 ? 0.661 -0.228 27.973 1.00 89.00 71 GLN A CA 1
ATOM 594 C C . GLN A 1 71 ? 1.722 0.417 27.064 1.00 89.00 71 GLN A C 1
ATOM 596 O O . GLN A 1 71 ? 2.443 1.301 27.503 1.00 89.00 71 GLN A O 1
ATOM 601 N N . GLN A 1 72 ? 1.835 -0.017 25.806 1.00 90.00 72 GLN A N 1
ATOM 602 C CA . GLN A 1 72 ? 2.768 0.531 24.816 1.00 90.00 72 GLN A CA 1
ATOM 603 C C . GLN A 1 72 ? 2.109 1.564 23.889 1.00 90.00 72 GLN A C 1
ATOM 605 O O . GLN A 1 72 ? 2.741 2.046 22.951 1.00 90.00 72 GLN A O 1
ATOM 610 N N . MET A 1 73 ? 0.848 1.927 24.137 1.00 89.44 73 MET A N 1
ATOM 611 C CA . MET A 1 73 ? 0.104 2.852 23.281 1.00 89.44 73 MET A CA 1
ATOM 612 C C . MET A 1 73 ? 0.661 4.284 23.305 1.00 89.44 73 MET A C 1
ATOM 614 O O . MET A 1 73 ? 0.450 5.029 22.348 1.00 89.44 73 MET A O 1
ATOM 618 N N . TYR A 1 74 ? 1.451 4.638 24.328 1.00 87.38 74 TYR A N 1
ATOM 619 C CA . TYR A 1 74 ? 2.156 5.926 24.432 1.00 87.38 74 TYR A CA 1
ATOM 620 C C . TYR A 1 74 ? 3.006 6.251 23.190 1.00 87.38 74 TYR A C 1
ATOM 622 O O . TYR A 1 74 ? 3.151 7.413 22.808 1.00 87.38 74 TYR A O 1
ATOM 630 N N . ILE A 1 75 ? 3.491 5.219 22.488 1.00 87.81 75 ILE A N 1
ATOM 631 C CA . ILE A 1 75 ? 4.240 5.347 21.230 1.00 87.81 75 ILE A CA 1
ATOM 632 C C . ILE A 1 75 ? 3.407 6.059 20.141 1.00 87.81 75 ILE A C 1
ATOM 634 O O . ILE A 1 75 ? 3.971 6.742 19.289 1.00 87.81 75 ILE A O 1
ATOM 638 N N . PHE A 1 76 ? 2.077 5.925 20.157 1.00 86.44 76 PHE A N 1
ATOM 639 C CA . PHE A 1 76 ? 1.171 6.556 19.186 1.00 86.44 76 PHE A CA 1
ATOM 640 C C . PHE A 1 76 ? 0.319 7.686 19.771 1.00 86.44 76 PHE A C 1
ATOM 642 O O . PHE A 1 76 ? -0.120 8.546 19.011 1.00 86.44 76 PHE A O 1
ATOM 649 N N . SER A 1 77 ? 0.050 7.695 21.080 1.00 81.56 77 SER A N 1
ATOM 650 C CA . SER A 1 77 ? -0.862 8.674 21.688 1.00 81.56 77 SER A CA 1
ATOM 651 C C . SER A 1 77 ? -0.206 10.013 22.027 1.00 81.56 77 SER A C 1
ATOM 653 O O . SER A 1 77 ? -0.899 11.022 22.108 1.00 81.56 77 SER A O 1
ATOM 655 N N . GLU A 1 78 ? 1.112 10.056 22.236 1.00 84.00 78 GLU A N 1
ATOM 656 C CA . GLU A 1 78 ? 1.797 11.313 22.542 1.00 84.00 78 GLU A CA 1
ATOM 657 C C . GLU A 1 78 ? 2.046 12.151 21.280 1.00 84.00 78 GLU A C 1
ATOM 659 O O . GLU A 1 78 ? 2.679 11.700 20.324 1.00 84.00 78 GLU A O 1
ATOM 664 N N . THR A 1 79 ? 1.656 13.427 21.309 1.00 78.69 79 THR A N 1
ATOM 665 C CA . THR A 1 79 ? 1.835 14.369 20.187 1.00 78.69 79 THR A CA 1
ATOM 666 C C . THR A 1 79 ? 3.293 14.493 19.733 1.00 78.69 79 THR A C 1
ATOM 668 O O . THR A 1 79 ? 3.567 14.667 18.547 1.00 78.69 79 THR A O 1
ATOM 671 N N . LYS A 1 80 ? 4.255 14.359 20.658 1.00 82.19 80 LYS A N 1
ATOM 672 C CA . LYS A 1 80 ? 5.694 14.381 20.342 1.00 82.19 80 LYS A CA 1
ATOM 673 C C . 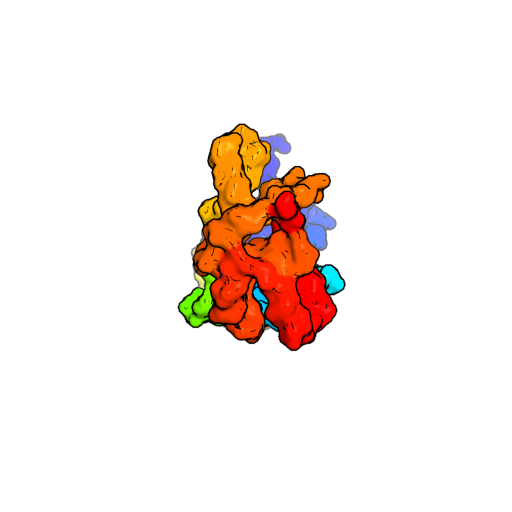LYS A 1 80 ? 6.099 13.215 19.432 1.00 82.19 80 LYS A C 1
ATOM 675 O O . LYS A 1 80 ? 6.943 13.388 18.555 1.00 82.19 80 LYS A O 1
ATOM 680 N N . ASN A 1 81 ? 5.454 12.061 19.595 1.00 86.31 81 ASN A N 1
ATOM 681 C CA . ASN A 1 81 ? 5.726 10.863 18.807 1.00 86.31 81 ASN A CA 1
ATOM 682 C C . ASN A 1 81 ? 5.076 10.931 17.418 1.00 86.31 81 ASN A C 1
ATOM 684 O O . ASN A 1 81 ? 5.585 10.323 16.480 1.00 86.31 81 ASN A O 1
ATOM 688 N N . PHE A 1 82 ? 4.016 11.726 17.237 1.00 84.06 82 PHE A N 1
ATOM 689 C CA . PHE A 1 82 ? 3.395 11.929 15.922 1.00 84.06 82 PHE A CA 1
ATOM 690 C C . PHE A 1 82 ? 4.386 12.489 14.888 1.00 84.06 82 PHE A C 1
ATOM 692 O O . PHE A 1 82 ? 4.474 11.987 13.767 1.00 84.06 82 PHE A O 1
ATOM 699 N N . ILE A 1 83 ? 5.192 13.482 15.282 1.00 86.81 83 ILE A N 1
ATOM 700 C CA . ILE A 1 83 ? 6.243 14.046 14.420 1.00 86.81 83 ILE A CA 1
ATOM 701 C C . ILE A 1 83 ? 7.268 12.967 14.062 1.00 86.81 83 ILE A C 1
ATOM 703 O O . ILE A 1 83 ? 7.670 12.854 12.906 1.00 86.81 83 ILE A O 1
ATOM 707 N N . TRP A 1 84 ? 7.661 12.144 15.035 1.00 89.12 84 TRP A N 1
ATOM 708 C CA . TRP A 1 84 ? 8.611 11.058 14.815 1.00 89.12 84 TRP A CA 1
ATOM 709 C C . TRP A 1 84 ? 8.102 10.043 13.780 1.00 89.12 84 TRP A C 1
ATOM 711 O O . TRP A 1 84 ? 8.859 9.655 12.890 1.00 89.12 84 TRP A O 1
ATOM 721 N N . TRP A 1 85 ? 6.817 9.677 13.821 1.00 88.38 85 TRP A N 1
ATOM 722 C CA . TRP A 1 85 ? 6.206 8.784 12.828 1.00 88.38 85 TRP A CA 1
ATOM 723 C C . TRP A 1 85 ? 6.207 9.376 11.417 1.00 88.38 85 TRP A C 1
ATOM 725 O O . TRP A 1 85 ? 6.521 8.667 10.458 1.00 88.38 85 TRP A O 1
ATOM 735 N N . TYR A 1 86 ? 5.926 10.675 11.281 1.00 88.00 86 TYR A N 1
ATOM 736 C CA . TYR A 1 86 ? 5.991 11.358 9.987 1.00 88.00 86 TYR A CA 1
ATOM 737 C C . TYR A 1 86 ? 7.425 11.422 9.444 1.00 88.00 86 TYR A C 1
ATOM 739 O O . TYR A 1 86 ? 7.662 11.142 8.269 1.00 88.00 86 TYR A O 1
ATOM 747 N N . VAL A 1 87 ? 8.401 11.723 10.307 1.00 90.88 87 VAL A N 1
ATOM 748 C CA . VAL A 1 87 ? 9.828 11.704 9.947 1.00 90.88 87 VAL A CA 1
ATOM 749 C C . VAL A 1 87 ? 10.262 10.301 9.523 1.00 90.88 87 VAL A C 1
ATOM 751 O O . VAL A 1 87 ? 10.969 10.160 8.528 1.00 90.88 87 VAL A O 1
ATOM 754 N N . ASN A 1 88 ? 9.817 9.258 10.226 1.00 90.62 88 ASN A N 1
ATOM 755 C CA . ASN A 1 88 ? 10.131 7.875 9.875 1.00 90.62 88 ASN A CA 1
ATOM 756 C C . ASN A 1 88 ? 9.520 7.474 8.521 1.00 90.62 88 ASN A C 1
ATOM 758 O O . ASN A 1 88 ? 10.200 6.882 7.687 1.00 90.62 88 ASN A O 1
ATOM 762 N N . TRP A 1 89 ? 8.265 7.848 8.265 1.00 90.81 89 TRP A N 1
ATOM 763 C CA . TRP A 1 89 ? 7.623 7.655 6.962 1.00 90.81 89 TRP A CA 1
ATOM 764 C C . TRP A 1 89 ? 8.394 8.356 5.832 1.00 90.81 89 TRP A C 1
ATOM 766 O O . TRP A 1 89 ? 8.741 7.726 4.831 1.00 90.81 89 TRP A O 1
ATOM 776 N N . ALA A 1 90 ? 8.741 9.632 6.017 1.00 91.00 90 ALA A N 1
ATOM 777 C CA . ALA A 1 90 ? 9.510 10.397 5.039 1.00 91.00 90 ALA A CA 1
ATOM 778 C C . ALA A 1 90 ? 10.913 9.805 4.814 1.00 91.00 90 ALA A C 1
ATOM 780 O O . ALA A 1 90 ? 11.391 9.763 3.680 1.00 91.00 90 ALA A O 1
ATOM 781 N N . PHE A 1 91 ? 11.556 9.297 5.869 1.00 92.25 91 PHE A N 1
ATOM 782 C CA . PHE A 1 91 ? 12.832 8.591 5.768 1.00 92.25 91 PHE A CA 1
ATOM 783 C C . PHE A 1 91 ? 12.735 7.392 4.819 1.00 92.25 91 PHE A C 1
ATOM 785 O O . PHE A 1 91 ? 13.579 7.254 3.935 1.00 92.25 91 PHE A O 1
ATOM 792 N N . TRP A 1 92 ? 11.695 6.564 4.942 1.00 91.31 92 TRP A N 1
ATOM 793 C CA . TRP A 1 92 ? 11.503 5.426 4.042 1.00 91.31 92 TRP A CA 1
ATOM 794 C C . TRP A 1 92 ? 11.195 5.847 2.603 1.00 91.31 92 TRP A C 1
ATOM 796 O O . TRP A 1 92 ? 11.693 5.211 1.672 1.00 91.31 92 TRP A O 1
ATOM 806 N N . ALA A 1 93 ? 10.455 6.942 2.402 1.00 90.25 93 ALA A N 1
ATOM 807 C CA . ALA A 1 93 ? 10.218 7.509 1.073 1.00 90.25 93 ALA A CA 1
ATOM 808 C C . ALA A 1 93 ? 11.530 7.930 0.394 1.00 90.25 93 ALA A C 1
ATOM 810 O O . ALA A 1 93 ? 11.775 7.605 -0.771 1.00 90.25 93 ALA A O 1
ATOM 811 N N . VAL A 1 94 ? 12.399 8.615 1.142 1.00 91.50 94 VAL A N 1
ATOM 812 C CA . VAL A 1 94 ? 13.716 9.052 0.666 1.00 91.50 94 VAL A CA 1
ATOM 813 C C . VAL A 1 94 ? 14.635 7.856 0.433 1.00 91.50 94 VAL A C 1
ATOM 815 O O . VAL A 1 94 ? 15.271 7.784 -0.615 1.00 91.50 94 VAL A O 1
ATOM 818 N N . ALA A 1 95 ? 14.684 6.892 1.354 1.00 91.31 95 ALA A N 1
ATOM 819 C CA . ALA A 1 95 ? 15.493 5.685 1.205 1.00 91.31 95 ALA A CA 1
ATOM 820 C C . ALA A 1 95 ? 15.118 4.914 -0.068 1.00 91.31 95 ALA A C 1
ATOM 822 O O . ALA A 1 95 ? 15.998 4.526 -0.837 1.00 91.31 95 ALA A O 1
ATOM 823 N N . TRP A 1 96 ? 13.819 4.764 -0.340 1.00 90.94 96 TRP A N 1
ATOM 824 C CA . TRP A 1 96 ? 13.333 4.150 -1.573 1.00 90.94 96 TRP A CA 1
ATOM 825 C C . TRP A 1 96 ? 13.767 4.937 -2.812 1.00 90.94 96 TRP A C 1
ATOM 827 O O . TRP A 1 96 ? 14.344 4.363 -3.736 1.00 90.94 96 TRP A O 1
ATOM 837 N N . ALA A 1 97 ? 13.549 6.255 -2.821 1.00 90.44 97 ALA A N 1
ATOM 838 C CA . ALA A 1 97 ? 13.944 7.114 -3.935 1.00 90.44 97 ALA A CA 1
ATOM 839 C C . ALA A 1 97 ? 15.454 7.034 -4.215 1.00 90.44 97 ALA A C 1
ATOM 841 O O . ALA A 1 97 ? 15.867 6.984 -5.373 1.00 90.44 97 ALA A O 1
ATOM 842 N N . LEU A 1 98 ? 16.280 6.971 -3.166 1.00 91.75 98 LEU A N 1
ATOM 843 C CA . LEU A 1 98 ? 17.731 6.821 -3.279 1.00 91.75 98 LEU A CA 1
ATOM 844 C C . LEU A 1 98 ? 18.131 5.451 -3.833 1.00 91.75 98 LEU A C 1
ATOM 846 O O . LEU A 1 98 ? 19.027 5.396 -4.671 1.00 91.75 98 LEU A O 1
ATOM 850 N N . ILE A 1 99 ? 17.469 4.363 -3.428 1.00 92.06 99 ILE A N 1
ATOM 851 C CA . ILE A 1 99 ? 17.703 3.021 -3.991 1.00 92.06 99 ILE A CA 1
ATOM 852 C C . ILE A 1 99 ? 17.382 3.018 -5.485 1.00 92.06 99 ILE A C 1
ATOM 854 O O . ILE A 1 99 ? 18.211 2.595 -6.295 1.00 92.06 99 ILE A O 1
ATOM 858 N N . VAL A 1 100 ? 16.207 3.530 -5.856 1.00 89.88 100 VAL A N 1
ATOM 859 C CA . VAL A 1 100 ? 15.764 3.629 -7.251 1.00 89.88 100 VAL A CA 1
ATOM 860 C C . VAL A 1 100 ? 16.738 4.488 -8.054 1.00 89.88 100 VAL A C 1
ATOM 862 O O . VAL A 1 100 ? 17.204 4.068 -9.111 1.00 89.88 100 VAL A O 1
ATOM 865 N N . ARG A 1 101 ? 17.152 5.644 -7.525 1.00 88.31 101 ARG A N 1
ATOM 866 C CA . ARG A 1 101 ? 18.141 6.502 -8.186 1.00 88.31 101 ARG A CA 1
ATOM 867 C C . ARG A 1 101 ? 19.518 5.834 -8.284 1.00 88.31 101 ARG A C 1
ATOM 869 O O . ARG A 1 101 ? 20.170 5.938 -9.307 1.00 88.31 101 ARG A O 1
ATOM 876 N N . ALA A 1 102 ? 19.992 5.110 -7.279 1.00 89.50 102 ALA A N 1
ATOM 877 C CA . ALA A 1 102 ? 21.309 4.468 -7.353 1.00 89.50 102 ALA A CA 1
ATOM 878 C C . ALA A 1 102 ? 21.341 3.297 -8.357 1.00 89.50 102 ALA A C 1
ATOM 880 O O . ALA A 1 102 ? 22.347 3.047 -9.032 1.00 89.50 102 ALA A O 1
ATOM 881 N N . THR A 1 103 ? 20.235 2.561 -8.460 1.00 90.19 103 THR A N 1
ATOM 882 C CA . THR A 1 103 ? 20.196 1.274 -9.171 1.00 90.19 103 THR A CA 1
ATOM 883 C C . THR A 1 103 ? 19.531 1.338 -10.542 1.00 90.19 103 THR A C 1
ATOM 885 O O . THR A 1 103 ? 19.862 0.514 -11.391 1.00 90.19 103 THR A O 1
ATOM 888 N N . MET A 1 104 ? 18.652 2.318 -10.776 1.00 87.00 104 MET A N 1
ATOM 889 C CA . MET A 1 104 ? 17.807 2.432 -11.973 1.00 87.00 104 MET A CA 1
ATOM 890 C C . MET A 1 104 ? 17.856 3.828 -12.626 1.00 87.00 104 MET A C 1
ATOM 892 O O . MET A 1 104 ? 17.070 4.103 -13.529 1.00 87.00 104 MET A O 1
ATOM 896 N N . TYR A 1 105 ? 18.749 4.724 -12.188 1.00 83.12 105 TYR A N 1
ATOM 897 C CA . TYR A 1 105 ? 18.945 6.026 -12.835 1.00 83.12 105 TYR A CA 1
ATOM 898 C C . TYR A 1 105 ? 19.801 5.923 -14.093 1.00 83.12 105 TYR A C 1
ATOM 900 O O . TYR A 1 105 ? 20.860 5.294 -14.051 1.00 83.12 105 TYR A O 1
ATOM 908 N N . HIS A 1 106 ? 19.329 6.609 -15.140 1.00 73.06 106 HIS A N 1
ATOM 909 C CA . HIS A 1 106 ? 20.010 6.976 -16.386 1.00 73.06 106 HIS A CA 1
ATOM 910 C C . HIS A 1 106 ? 21.082 5.986 -16.850 1.00 73.06 106 HIS A C 1
ATOM 912 O O . HIS A 1 106 ? 22.240 6.020 -16.421 1.00 73.06 106 HIS A O 1
ATOM 918 N N . TRP A 1 107 ? 20.666 5.098 -17.748 1.00 79.25 107 TRP A N 1
ATOM 919 C CA . TRP A 1 107 ? 21.490 4.011 -18.250 1.00 79.25 107 TRP A CA 1
ATOM 920 C C . TRP A 1 107 ? 21.375 3.953 -19.779 1.00 79.25 107 TRP A C 1
ATOM 922 O O . TRP A 1 107 ? 20.345 3.497 -20.282 1.00 79.25 107 TRP A O 1
ATOM 932 N N . PRO A 1 108 ? 22.397 4.405 -20.530 1.00 84.50 108 PRO A N 1
ATOM 933 C CA . PRO A 1 108 ? 22.347 4.449 -21.993 1.00 84.50 108 PRO A CA 1
ATOM 934 C C . PRO A 1 108 ? 22.032 3.092 -22.633 1.00 84.50 108 PRO A C 1
ATOM 936 O O . PRO A 1 108 ? 21.360 3.008 -23.661 1.00 84.50 108 PRO A O 1
ATOM 939 N N . GLU A 1 109 ? 22.486 1.994 -22.034 1.00 86.31 109 GLU A N 1
ATOM 940 C CA . GLU A 1 109 ? 22.216 0.650 -22.530 1.00 86.31 109 GLU A CA 1
ATOM 941 C C . GLU A 1 109 ? 20.745 0.266 -22.339 1.00 86.31 109 GLU A C 1
ATOM 943 O O . GLU A 1 109 ? 20.203 -0.427 -23.192 1.00 86.31 109 GLU A O 1
ATOM 948 N N . LEU A 1 110 ? 20.076 0.743 -21.281 1.00 88.31 110 LEU A N 1
ATOM 949 C CA . LEU A 1 110 ? 18.632 0.555 -21.091 1.00 88.31 110 LEU A CA 1
ATOM 950 C C . LEU A 1 110 ? 17.874 1.308 -22.182 1.00 88.31 110 LEU A C 1
ATOM 952 O O . LEU A 1 110 ? 17.021 0.712 -22.835 1.00 88.31 110 LEU A O 1
ATOM 956 N N . GLU A 1 111 ? 18.212 2.581 -22.401 1.00 87.94 111 GLU A N 1
ATOM 957 C CA . GLU A 1 111 ? 17.580 3.431 -23.418 1.00 87.94 111 GLU A CA 1
ATOM 958 C C . GLU A 1 111 ? 17.669 2.787 -24.801 1.00 87.94 111 GLU A C 1
ATOM 960 O O . GLU A 1 111 ? 16.658 2.679 -25.494 1.00 87.94 111 GLU A O 1
ATOM 965 N N . ASN A 1 112 ? 18.853 2.281 -25.160 1.00 88.56 112 ASN A N 1
ATOM 966 C CA . ASN A 1 112 ? 19.089 1.561 -26.408 1.00 88.56 112 ASN A CA 1
ATOM 967 C C . ASN A 1 112 ? 18.347 0.224 -26.479 1.00 88.56 112 ASN A C 1
ATOM 969 O O . ASN A 1 112 ? 17.818 -0.114 -27.535 1.00 88.56 112 ASN A O 1
ATOM 973 N N . TYR A 1 113 ? 18.296 -0.527 -25.377 1.00 90.19 113 TYR A N 1
ATOM 974 C CA . TYR A 1 113 ? 17.667 -1.847 -25.328 1.00 90.19 113 TYR A CA 1
ATOM 975 C C . TYR A 1 113 ? 16.168 -1.795 -25.628 1.00 90.19 113 TYR A C 1
ATOM 977 O O . TYR A 1 113 ? 15.638 -2.697 -26.273 1.00 90.19 113 TYR A O 1
ATOM 985 N N . VAL A 1 114 ? 15.481 -0.749 -25.161 1.00 91.50 114 VAL A N 1
ATOM 986 C CA . VAL A 1 114 ? 14.027 -0.597 -25.331 1.00 91.50 114 VAL A CA 1
ATOM 987 C C . VAL A 1 114 ? 13.634 0.321 -26.493 1.00 91.50 114 VAL A C 1
ATOM 989 O O . VAL A 1 114 ? 12.448 0.406 -26.798 1.00 91.50 114 VAL A O 1
ATOM 992 N N . TYR A 1 115 ? 14.593 0.992 -27.145 1.00 91.19 115 TYR A N 1
ATOM 993 C CA . TYR A 1 115 ? 14.337 2.047 -28.137 1.00 91.19 115 TYR A CA 1
ATOM 994 C C . TYR A 1 115 ? 13.428 1.595 -29.282 1.00 91.19 115 TYR A C 1
ATOM 996 O O . TYR A 1 115 ? 12.353 2.161 -29.470 1.00 91.19 115 TYR A O 1
ATOM 1004 N N . ASP A 1 116 ? 13.831 0.558 -30.023 1.00 91.31 116 ASP A N 1
ATOM 1005 C CA . ASP A 1 116 ? 13.095 0.117 -31.213 1.00 91.31 116 ASP A CA 1
ATOM 1006 C C . ASP A 1 116 ? 11.673 -0.338 -30.859 1.00 91.31 116 ASP A C 1
ATOM 1008 O O . ASP A 1 116 ? 10.718 -0.042 -31.578 1.00 91.31 116 ASP A O 1
ATOM 1012 N N . ASP A 1 117 ? 11.513 -1.015 -29.718 1.00 91.25 117 ASP A N 1
ATOM 1013 C CA . ASP A 1 117 ? 10.221 -1.536 -29.281 1.00 91.25 117 ASP A CA 1
ATOM 1014 C C . ASP A 1 117 ? 9.301 -0.423 -28.752 1.00 91.25 117 ASP A C 1
ATOM 1016 O O . ASP A 1 117 ? 8.126 -0.376 -29.116 1.00 91.25 117 ASP A O 1
ATOM 1020 N N . LEU A 1 118 ? 9.812 0.535 -27.970 1.00 89.50 118 LEU A N 1
ATOM 1021 C CA . LEU A 1 118 ? 9.017 1.685 -27.521 1.00 89.50 118 LEU A CA 1
ATOM 1022 C C . LEU A 1 118 ? 8.650 2.626 -28.675 1.00 89.50 118 LEU A C 1
ATOM 1024 O O . LEU A 1 118 ? 7.517 3.116 -28.720 1.00 89.50 118 LEU A O 1
ATOM 1028 N N . MET A 1 119 ? 9.546 2.823 -29.644 1.00 89.00 119 MET A N 1
ATOM 1029 C CA . MET A 1 119 ? 9.253 3.577 -30.865 1.00 89.00 119 MET A CA 1
ATOM 1030 C C . MET A 1 119 ? 8.166 2.893 -31.693 1.00 89.00 119 MET A C 1
ATOM 1032 O O . MET A 1 119 ? 7.188 3.537 -32.075 1.00 89.00 119 MET A O 1
ATOM 1036 N N . LEU A 1 120 ? 8.275 1.582 -31.918 1.00 88.94 120 LEU A N 1
ATOM 1037 C CA . LEU A 1 120 ? 7.277 0.823 -32.673 1.00 88.94 120 LEU A CA 1
ATOM 1038 C C . LEU A 1 120 ? 5.921 0.797 -31.963 1.00 88.94 120 LEU A C 1
ATOM 1040 O O . LEU A 1 120 ? 4.872 0.863 -32.608 1.00 88.94 120 LEU A O 1
ATOM 1044 N N . GLN A 1 121 ? 5.924 0.688 -30.635 1.00 86.38 121 GLN A N 1
ATOM 1045 C CA . GLN A 1 121 ? 4.697 0.472 -29.887 1.00 86.38 121 GLN A CA 1
ATOM 1046 C C . GLN A 1 121 ? 3.974 1.757 -29.471 1.00 86.38 121 GLN A C 1
ATOM 1048 O O . GLN A 1 121 ? 2.740 1.803 -29.515 1.00 86.38 121 GLN A O 1
ATOM 1053 N N . TYR A 1 122 ? 4.721 2.787 -29.090 1.00 85.44 122 TYR A N 1
ATOM 1054 C CA . TYR A 1 122 ? 4.186 4.017 -28.506 1.00 85.44 122 TYR A CA 1
ATOM 1055 C C . TYR A 1 122 ? 4.614 5.283 -29.256 1.00 85.44 122 TYR A C 1
ATOM 1057 O O . TYR A 1 122 ? 4.144 6.363 -28.902 1.00 85.44 122 TYR A O 1
ATOM 1065 N N . ASN A 1 123 ? 5.462 5.173 -30.290 1.00 85.81 123 ASN A N 1
ATOM 1066 C CA . ASN A 1 123 ? 6.099 6.319 -30.947 1.00 85.81 123 ASN A CA 1
ATOM 1067 C C . ASN A 1 123 ? 6.808 7.231 -29.922 1.00 85.81 123 ASN A C 1
ATOM 1069 O O . ASN A 1 123 ? 6.624 8.452 -29.921 1.00 85.81 123 ASN A O 1
ATOM 1073 N N . PHE A 1 124 ? 7.537 6.598 -28.996 1.00 84.00 124 PHE A N 1
ATOM 1074 C CA . PHE A 1 124 ? 8.209 7.230 -27.863 1.00 84.00 124 PHE A CA 1
ATOM 1075 C C . PHE A 1 124 ? 9.726 7.067 -27.975 1.00 84.00 124 PHE A C 1
ATOM 1077 O O . PHE A 1 124 ? 10.221 5.943 -28.062 1.00 84.00 124 PHE A O 1
ATOM 1084 N N . ASP A 1 125 ? 10.442 8.192 -27.943 1.00 83.50 125 ASP A N 1
ATOM 1085 C CA . ASP A 1 125 ? 11.898 8.231 -28.029 1.00 83.50 125 ASP A CA 1
ATOM 1086 C C . ASP A 1 125 ? 12.520 8.079 -26.634 1.00 83.50 125 ASP A C 1
ATOM 1088 O O . ASP A 1 125 ? 12.523 9.005 -25.826 1.00 83.50 125 ASP A O 1
ATOM 1092 N N . SER A 1 126 ? 13.072 6.899 -26.351 1.00 82.31 126 SER A N 1
ATOM 1093 C CA . SER A 1 126 ? 13.734 6.621 -25.074 1.00 82.31 126 SER A CA 1
ATOM 1094 C C . SER A 1 126 ? 15.092 7.309 -24.898 1.00 82.31 126 SER A C 1
ATOM 1096 O O . SER A 1 126 ? 15.585 7.335 -23.777 1.00 82.31 126 SER A O 1
ATOM 1098 N N . ARG A 1 127 ? 15.716 7.850 -25.956 1.00 80.94 127 ARG A N 1
ATOM 1099 C CA . ARG A 1 127 ? 17.094 8.394 -25.936 1.00 80.94 127 ARG A CA 1
ATOM 1100 C C . ARG A 1 127 ? 17.176 9.884 -25.579 1.00 80.94 127 ARG A C 1
ATOM 1102 O O . ARG A 1 127 ? 18.225 10.507 -25.734 1.00 80.94 127 ARG A O 1
ATOM 1109 N N . GLY A 1 128 ? 16.076 10.475 -25.122 1.00 75.19 128 GLY A N 1
ATOM 1110 C CA . GLY A 1 128 ? 16.020 11.875 -24.688 1.00 75.19 128 GLY A CA 1
ATOM 1111 C C . GLY A 1 128 ? 14.988 12.162 -23.600 1.00 75.19 128 GLY A C 1
ATOM 1112 O O . GLY A 1 128 ? 14.960 13.274 -23.070 1.00 75.19 128 GLY A O 1
ATOM 1113 N N . ASP A 1 129 ? 14.182 11.163 -23.241 1.00 80.06 129 ASP A N 1
ATOM 1114 C CA . ASP A 1 129 ? 13.122 11.266 -22.248 1.00 80.06 129 ASP A CA 1
ATOM 1115 C C . ASP A 1 129 ? 13.412 10.356 -21.050 1.00 80.06 129 ASP A C 1
ATOM 1117 O O . ASP A 1 129 ? 14.090 9.333 -21.152 1.00 80.06 129 ASP A O 1
ATOM 1121 N N . ALA A 1 130 ? 12.900 10.736 -19.878 1.00 81.94 130 ALA A N 1
ATOM 1122 C CA . ALA A 1 130 ? 13.140 9.966 -18.668 1.00 81.94 130 ALA A CA 1
ATOM 1123 C C . ALA A 1 130 ? 12.435 8.607 -18.724 1.00 81.94 130 ALA A C 1
ATOM 1125 O O . ALA A 1 130 ? 11.207 8.519 -18.833 1.00 81.94 130 ALA A O 1
ATOM 1126 N N . ILE A 1 131 ? 13.231 7.552 -18.572 1.00 87.25 131 ILE A N 1
ATOM 1127 C CA . ILE A 1 131 ? 12.770 6.184 -18.373 1.00 87.25 131 ILE A CA 1
ATOM 1128 C C . ILE A 1 131 ? 13.336 5.637 -17.066 1.00 87.25 131 ILE A C 1
ATOM 1130 O O . ILE A 1 131 ? 14.426 6.008 -16.626 1.00 87.25 131 ILE A O 1
ATOM 1134 N N . LEU A 1 132 ? 12.579 4.751 -16.432 1.00 88.38 132 LEU A N 1
ATOM 1135 C CA . LEU A 1 132 ? 12.935 4.155 -15.156 1.00 88.38 132 LEU A CA 1
ATOM 1136 C C . LEU A 1 132 ? 12.634 2.663 -15.175 1.00 88.38 132 LEU A C 1
ATOM 1138 O O . LEU A 1 132 ? 11.512 2.268 -15.464 1.00 88.38 132 LEU A O 1
ATOM 1142 N N . GLY A 1 133 ? 13.588 1.833 -14.772 1.00 89.81 133 GLY A N 1
ATOM 1143 C CA . GLY A 1 133 ? 13.284 0.450 -14.431 1.00 89.81 133 GLY A CA 1
ATOM 1144 C C . GLY A 1 133 ? 14.475 -0.497 -14.513 1.00 89.81 133 GLY A C 1
ATOM 1145 O O . GLY A 1 133 ? 15.560 -0.113 -14.957 1.00 89.81 133 GLY A O 1
ATOM 1146 N N . PRO A 1 134 ? 14.305 -1.735 -14.028 1.00 92.75 134 PRO A N 1
ATOM 1147 C CA . PRO A 1 134 ? 15.360 -2.731 -14.040 1.00 92.75 134 PRO A CA 1
ATOM 1148 C C . PRO A 1 134 ? 15.494 -3.400 -15.414 1.00 92.75 134 PRO A C 1
ATOM 1150 O O . PRO A 1 134 ? 14.547 -3.994 -15.929 1.00 92.75 134 PRO A O 1
ATOM 1153 N N . LEU A 1 135 ? 16.719 -3.401 -15.942 1.00 93.56 135 LEU A N 1
ATOM 1154 C CA . LEU A 1 135 ? 17.169 -4.317 -16.990 1.00 93.56 135 LEU A CA 1
ATOM 1155 C C . LEU A 1 135 ? 18.005 -5.423 -16.340 1.00 93.56 135 LEU A C 1
ATOM 1157 O O . LEU A 1 135 ? 19.140 -5.173 -15.936 1.00 93.56 135 LEU A O 1
ATOM 1161 N N . TYR A 1 136 ? 17.444 -6.628 -16.198 1.00 94.25 136 TYR A N 1
ATOM 1162 C CA . TYR A 1 136 ? 18.078 -7.716 -15.437 1.00 94.25 136 TYR A CA 1
ATOM 1163 C C . TYR A 1 136 ? 19.222 -8.403 -16.181 1.00 94.25 136 TYR A C 1
ATOM 1165 O O . TYR A 1 136 ? 20.201 -8.815 -15.557 1.00 94.25 136 TYR A O 1
ATOM 1173 N N . PHE A 1 137 ? 19.104 -8.524 -17.503 1.00 93.56 137 PHE A N 1
ATOM 1174 C CA . PHE A 1 137 ? 20.082 -9.203 -18.344 1.00 93.56 137 PHE A CA 1
ATOM 1175 C C . PHE A 1 137 ? 20.371 -8.373 -19.592 1.00 93.56 137 PHE A C 1
ATOM 1177 O O . PHE A 1 137 ? 19.445 -7.964 -20.290 1.00 93.56 137 PHE A O 1
ATOM 1184 N N . LEU A 1 138 ? 21.654 -8.163 -19.868 1.00 88.00 138 LEU A N 1
ATOM 1185 C CA . LEU A 1 138 ? 22.162 -7.547 -21.091 1.00 88.00 138 LEU A CA 1
ATOM 1186 C C . LEU A 1 138 ? 22.569 -8.647 -22.075 1.00 88.00 138 LEU A C 1
ATOM 1188 O O . LEU A 1 138 ? 23.092 -9.684 -21.661 1.00 88.00 138 LEU A O 1
ATOM 1192 N N . ASP A 1 139 ? 22.342 -8.417 -23.365 1.00 84.00 139 ASP A N 1
ATOM 1193 C CA . ASP A 1 139 ? 22.836 -9.309 -24.412 1.00 84.00 139 ASP A CA 1
ATOM 1194 C C . ASP A 1 139 ? 24.300 -8.950 -24.725 1.00 84.00 139 ASP A C 1
ATOM 1196 O O . ASP A 1 139 ? 24.602 -7.819 -25.103 1.00 84.00 139 ASP A O 1
ATOM 1200 N N . ASP A 1 140 ? 25.216 -9.902 -24.547 1.00 82.25 140 ASP A N 1
ATOM 1201 C CA . ASP A 1 140 ? 26.605 -9.787 -24.997 1.00 82.25 140 ASP A CA 1
ATOM 1202 C C . ASP A 1 140 ? 26.660 -9.968 -26.525 1.00 82.25 140 ASP A C 1
ATOM 1204 O O . ASP A 1 140 ? 25.966 -10.849 -27.044 1.00 82.25 140 ASP A O 1
ATOM 1208 N N . PRO A 1 141 ? 27.500 -9.227 -27.272 1.00 76.25 141 PRO A N 1
ATOM 1209 C CA . PRO A 1 141 ? 27.757 -9.481 -28.693 1.00 76.25 141 PRO A CA 1
ATOM 1210 C C . PRO A 1 141 ? 28.082 -10.942 -29.058 1.00 76.25 141 PRO A C 1
ATOM 1212 O O . PRO A 1 141 ? 27.829 -11.349 -30.190 1.00 76.25 141 PRO A O 1
ATOM 1215 N N . ASN A 1 142 ? 28.578 -11.758 -28.120 1.00 78.19 142 ASN A N 1
ATOM 1216 C CA . ASN A 1 142 ? 28.818 -13.193 -28.331 1.00 78.19 142 ASN A CA 1
ATOM 1217 C C . ASN A 1 142 ? 27.578 -14.085 -28.092 1.00 78.19 142 ASN A C 1
ATOM 1219 O O . ASN A 1 142 ? 27.690 -15.311 -28.094 1.00 78.19 142 ASN A O 1
ATOM 1223 N N . GLY A 1 143 ? 26.404 -13.501 -27.831 1.00 76.12 143 GLY A N 1
ATOM 1224 C CA . GLY A 1 143 ? 25.144 -14.209 -27.566 1.00 76.12 143 GLY A CA 1
ATOM 1225 C C . GLY A 1 143 ? 24.959 -14.700 -26.124 1.00 76.12 143 GLY A C 1
ATOM 1226 O O . GLY A 1 143 ? 23.968 -15.367 -25.826 1.00 76.12 143 GLY A O 1
ATOM 1227 N N . SER A 1 144 ? 25.888 -14.381 -25.218 1.00 84.00 144 SER A N 1
ATOM 1228 C CA . SER A 1 144 ? 25.772 -14.696 -23.786 1.00 84.00 144 SER A CA 1
ATOM 1229 C C . SER A 1 144 ? 24.961 -13.631 -23.040 1.00 84.00 144 SER A C 1
ATOM 1231 O O . SER A 1 144 ? 24.907 -12.481 -23.458 1.00 84.00 144 SER A O 1
ATOM 1233 N N . LYS A 1 145 ? 24.328 -13.987 -21.916 1.00 87.38 145 LYS A N 1
ATOM 1234 C CA . LYS A 1 145 ? 23.589 -13.022 -21.082 1.00 87.38 145 LYS A CA 1
ATOM 1235 C C . LYS A 1 145 ? 24.456 -12.529 -19.931 1.00 87.38 145 LYS A C 1
ATOM 1237 O O . LYS A 1 145 ? 24.911 -13.334 -19.120 1.00 87.38 145 LYS A O 1
ATOM 1242 N N . ILE A 1 146 ? 24.626 -11.216 -19.820 1.00 90.81 146 ILE A N 1
ATOM 1243 C CA . ILE A 1 146 ? 25.348 -10.576 -18.717 1.00 90.81 146 ILE A CA 1
ATOM 1244 C C . ILE A 1 146 ? 24.337 -10.159 -17.649 1.00 90.81 146 ILE A C 1
ATOM 1246 O O . ILE A 1 146 ? 23.380 -9.438 -17.929 1.00 90.81 146 ILE A O 1
ATOM 1250 N N . ILE A 1 147 ? 24.551 -10.613 -16.415 1.00 92.62 147 ILE A N 1
ATOM 1251 C CA . ILE A 1 147 ? 23.690 -10.290 -15.272 1.00 92.62 147 ILE A CA 1
ATOM 1252 C C . ILE A 1 147 ? 23.931 -8.843 -14.834 1.00 92.62 147 ILE A C 1
ATOM 1254 O O . ILE A 1 147 ? 25.052 -8.462 -14.493 1.00 92.62 147 ILE A O 1
ATOM 1258 N N . SER A 1 148 ? 22.862 -8.054 -14.760 1.00 92.12 148 SER A N 1
ATOM 1259 C CA . SER A 1 148 ? 22.891 -6.714 -14.177 1.00 92.12 148 SER A CA 1
ATOM 1260 C C . SER A 1 148 ? 22.661 -6.785 -12.669 1.00 92.12 148 SER A C 1
ATOM 1262 O O . SER A 1 148 ? 21.532 -6.706 -12.176 1.00 92.12 148 SER A O 1
ATOM 1264 N N . TRP A 1 149 ? 23.743 -6.909 -11.897 1.00 91.50 149 TRP A N 1
ATOM 1265 C CA . TRP A 1 149 ? 23.658 -6.945 -10.430 1.00 91.50 149 TRP A CA 1
ATOM 1266 C C . TRP A 1 149 ? 22.992 -5.706 -9.830 1.00 91.50 149 TRP A C 1
ATOM 1268 O O . TRP A 1 149 ? 22.347 -5.805 -8.792 1.00 91.50 149 TRP A O 1
ATOM 1278 N N . ARG A 1 150 ? 23.080 -4.554 -10.505 1.00 90.50 150 ARG A N 1
ATOM 1279 C CA . ARG A 1 150 ? 22.399 -3.316 -10.098 1.00 90.50 150 ARG A CA 1
ATOM 1280 C C . ARG A 1 150 ? 20.880 -3.474 -10.128 1.00 90.50 150 ARG A C 1
ATOM 1282 O O . ARG A 1 150 ? 20.224 -3.135 -9.148 1.00 90.50 150 ARG A O 1
ATOM 1289 N N . ALA A 1 151 ? 20.335 -4.038 -11.208 1.00 92.25 151 ALA A N 1
ATOM 1290 C CA . ALA A 1 151 ? 18.901 -4.280 -11.347 1.00 92.25 151 ALA A CA 1
ATOM 1291 C C . ALA A 1 151 ? 18.392 -5.289 -10.306 1.00 92.25 151 ALA A C 1
ATOM 1293 O O . ALA A 1 151 ? 17.346 -5.063 -9.690 1.00 92.25 151 ALA A O 1
ATOM 1294 N N . PHE A 1 152 ? 19.154 -6.362 -10.060 1.00 94.06 152 PHE A N 1
ATOM 1295 C CA . PHE A 1 152 ? 18.837 -7.344 -9.018 1.00 94.06 152 PHE A CA 1
ATOM 1296 C C . PHE A 1 152 ? 18.903 -6.746 -7.612 1.00 94.06 152 PHE A C 1
ATOM 1298 O O . PHE A 1 152 ? 17.991 -6.976 -6.823 1.00 94.06 152 PHE A O 1
ATOM 1305 N N . LEU A 1 153 ? 19.928 -5.949 -7.307 1.00 93.69 153 LEU A N 1
ATOM 1306 C CA . LEU A 1 153 ? 20.069 -5.293 -6.010 1.00 93.69 153 LEU A CA 1
ATOM 1307 C C . LEU A 1 153 ? 18.938 -4.288 -5.769 1.00 93.69 153 LEU A C 1
ATOM 1309 O O . LEU A 1 153 ? 18.283 -4.354 -4.736 1.00 93.69 153 LEU A O 1
ATOM 1313 N N . GLY A 1 154 ? 18.660 -3.409 -6.736 1.00 92.19 154 GLY A N 1
ATOM 1314 C CA . GLY A 1 154 ? 17.588 -2.417 -6.631 1.00 92.19 154 GLY A CA 1
ATOM 1315 C C . GLY A 1 154 ? 16.223 -3.061 -6.424 1.00 92.19 154 GLY A C 1
ATOM 1316 O O . GLY A 1 154 ? 15.523 -2.756 -5.459 1.00 92.19 154 GLY A O 1
ATOM 1317 N N . SER A 1 155 ? 15.884 -4.027 -7.280 1.00 91.69 155 SER A N 1
ATOM 1318 C CA . SER A 1 155 ? 14.623 -4.769 -7.172 1.00 91.69 155 SER A CA 1
ATOM 1319 C C . SER A 1 155 ? 14.547 -5.569 -5.873 1.00 91.69 155 SER A C 1
ATOM 1321 O O . SER A 1 155 ? 13.519 -5.556 -5.204 1.00 91.69 155 SER A O 1
ATOM 1323 N N . GLY A 1 156 ? 15.637 -6.231 -5.479 1.00 92.69 156 GLY A N 1
ATOM 1324 C CA . GLY A 1 156 ? 15.719 -7.012 -4.247 1.00 92.69 156 GLY A CA 1
ATOM 1325 C C . GLY A 1 156 ? 15.528 -6.155 -2.997 1.00 92.69 156 GLY A C 1
ATOM 1326 O O . GLY A 1 156 ? 14.787 -6.553 -2.098 1.00 92.69 156 GLY A O 1
ATOM 1327 N N . CYS A 1 157 ? 16.123 -4.960 -2.947 1.00 92.44 157 CYS A N 1
ATOM 1328 C CA . CYS A 1 157 ? 15.923 -4.013 -1.850 1.00 92.44 157 CYS A CA 1
ATOM 1329 C C . CYS A 1 157 ? 14.462 -3.552 -1.760 1.00 92.44 157 CYS A C 1
ATOM 1331 O O . CYS A 1 157 ? 13.868 -3.636 -0.685 1.00 92.44 157 CYS A O 1
ATOM 1333 N N . CYS A 1 158 ? 13.858 -3.142 -2.880 1.00 88.81 158 CYS A N 1
ATOM 1334 C CA . CYS A 1 158 ? 12.444 -2.761 -2.935 1.00 88.81 158 CYS A CA 1
ATOM 1335 C C . CYS A 1 158 ? 11.522 -3.907 -2.476 1.00 88.81 158 CYS A C 1
ATOM 1337 O O . CYS A 1 158 ? 10.660 -3.709 -1.618 1.00 88.81 158 CYS A O 1
ATOM 1339 N N . MET A 1 159 ? 11.748 -5.128 -2.972 1.00 88.62 159 MET A N 1
ATOM 1340 C CA . MET A 1 159 ? 10.961 -6.309 -2.590 1.00 88.62 159 MET A CA 1
ATOM 1341 C C . MET A 1 159 ? 11.156 -6.693 -1.118 1.00 88.62 159 MET A C 1
ATOM 1343 O O . MET A 1 159 ? 10.207 -7.129 -0.471 1.00 88.62 159 MET A O 1
ATOM 1347 N N . SER A 1 160 ? 12.352 -6.493 -0.561 1.00 90.69 160 SER A N 1
ATOM 1348 C CA . SER A 1 160 ? 12.635 -6.766 0.855 1.00 90.69 160 SER A CA 1
ATOM 1349 C C . SER A 1 160 ? 11.882 -5.812 1.783 1.00 90.69 160 SER A C 1
ATOM 1351 O O . SER A 1 160 ? 11.319 -6.257 2.783 1.00 90.69 160 SER A O 1
ATOM 1353 N N . ILE A 1 161 ? 11.809 -4.520 1.434 1.00 90.31 161 ILE A N 1
ATOM 1354 C CA . ILE A 1 161 ? 11.014 -3.527 2.178 1.00 90.31 161 ILE A CA 1
ATOM 1355 C C . ILE A 1 161 ? 9.535 -3.935 2.178 1.00 90.31 161 ILE A C 1
ATOM 1357 O O . ILE A 1 161 ? 8.905 -3.988 3.237 1.00 90.31 161 ILE A O 1
ATOM 1361 N N . MET A 1 162 ? 8.988 -4.290 1.011 1.00 90.19 162 MET A N 1
ATOM 1362 C CA . MET A 1 162 ? 7.598 -4.744 0.904 1.00 90.19 162 MET A CA 1
ATOM 1363 C C . MET A 1 162 ? 7.362 -6.041 1.690 1.00 90.19 162 MET A C 1
ATOM 1365 O O . MET A 1 162 ? 6.391 -6.137 2.439 1.00 90.19 162 MET A O 1
ATOM 1369 N N . GLY A 1 163 ? 8.263 -7.021 1.584 1.00 92.06 163 GLY A N 1
ATOM 1370 C CA . GLY A 1 163 ? 8.173 -8.295 2.303 1.00 92.06 163 GLY A CA 1
ATOM 1371 C C . GLY A 1 163 ? 8.197 -8.131 3.825 1.00 92.06 163 GLY A C 1
ATOM 1372 O O . GLY A 1 163 ? 7.429 -8.788 4.536 1.00 92.06 163 GLY A O 1
ATOM 1373 N N . PHE A 1 164 ? 9.014 -7.206 4.334 1.00 94.12 164 PHE A N 1
ATOM 1374 C CA . PHE A 1 164 ? 9.033 -6.851 5.753 1.00 94.12 164 PHE A CA 1
ATOM 1375 C C . PHE A 1 164 ? 7.695 -6.248 6.210 1.00 94.12 164 PHE A C 1
ATOM 1377 O O . PHE A 1 164 ? 7.161 -6.639 7.254 1.00 94.12 164 PHE A O 1
ATOM 1384 N N . CYS A 1 165 ? 7.110 -5.360 5.401 1.00 94.50 165 CYS A N 1
ATOM 1385 C CA . CYS A 1 165 ? 5.793 -4.779 5.667 1.00 94.50 165 CYS A CA 1
ATOM 1386 C C . CYS A 1 165 ? 4.697 -5.856 5.704 1.00 94.50 165 CYS A C 1
ATOM 1388 O O . CYS A 1 165 ? 3.968 -5.955 6.690 1.00 94.50 165 CYS A O 1
ATOM 1390 N N . PHE A 1 166 ? 4.629 -6.732 4.694 1.00 94.69 166 PHE A N 1
ATOM 1391 C CA . PHE A 1 166 ? 3.666 -7.842 4.649 1.00 94.69 166 PHE A CA 1
ATOM 1392 C C . PHE A 1 166 ? 3.785 -8.775 5.858 1.00 94.69 166 PHE A C 1
ATOM 1394 O O . PHE A 1 166 ? 2.774 -9.160 6.447 1.00 94.69 166 PHE A O 1
ATOM 1401 N N . THR A 1 167 ? 5.012 -9.109 6.261 1.00 96.38 167 THR A N 1
ATOM 1402 C CA . THR A 1 167 ? 5.260 -9.970 7.426 1.00 96.38 167 THR A CA 1
ATOM 1403 C C . THR A 1 167 ? 4.780 -9.307 8.717 1.00 96.38 167 THR A C 1
ATOM 1405 O O . THR A 1 167 ? 4.120 -9.949 9.535 1.00 96.38 167 THR A O 1
ATOM 1408 N N . THR A 1 168 ? 5.051 -8.009 8.879 1.00 97.12 168 THR A N 1
ATOM 1409 C CA . THR A 1 168 ? 4.607 -7.223 10.040 1.00 97.12 168 THR A CA 1
ATOM 1410 C C . THR A 1 168 ? 3.084 -7.115 10.088 1.00 97.12 168 THR A C 1
ATOM 1412 O O . THR A 1 168 ? 2.483 -7.373 11.131 1.00 97.12 168 THR A O 1
ATOM 1415 N N . ILE A 1 169 ? 2.442 -6.811 8.956 1.00 97.06 169 ILE A N 1
ATOM 1416 C CA . ILE A 1 169 ? 0.979 -6.763 8.829 1.00 97.06 169 ILE A CA 1
ATOM 1417 C C . ILE A 1 169 ? 0.366 -8.109 9.214 1.00 97.06 169 ILE A C 1
ATOM 1419 O O . ILE A 1 169 ? -0.539 -8.147 10.048 1.00 97.06 169 ILE A O 1
ATOM 1423 N N . LEU A 1 170 ? 0.876 -9.216 8.666 1.00 96.94 170 LEU A N 1
ATOM 1424 C CA . LEU A 1 170 ? 0.375 -10.556 8.970 1.00 96.94 170 LEU A CA 1
ATOM 1425 C C . LEU A 1 170 ? 0.526 -10.882 10.459 1.00 96.94 170 LEU A C 1
ATOM 1427 O O . LEU A 1 170 ? -0.421 -11.357 11.090 1.00 96.94 170 LEU A O 1
ATOM 1431 N N . PHE A 1 171 ? 1.691 -10.584 11.036 1.00 97.88 171 PHE A N 1
ATOM 1432 C CA . PHE A 1 171 ? 1.937 -10.753 12.463 1.00 97.88 171 PHE A CA 1
ATOM 1433 C C . PHE A 1 171 ? 0.923 -9.963 13.305 1.00 97.88 171 PHE A C 1
ATOM 1435 O O . PHE A 1 171 ? 0.261 -10.537 14.176 1.00 97.88 171 PHE A O 1
ATOM 1442 N N . CYS A 1 172 ? 0.753 -8.669 13.038 1.00 98.00 172 CYS A N 1
ATOM 1443 C CA . CYS A 1 172 ? -0.189 -7.815 13.758 1.00 98.00 172 CYS A CA 1
ATOM 1444 C C . CYS A 1 172 ? -1.635 -8.305 13.595 1.00 98.00 172 CYS A C 1
ATOM 1446 O O . CYS A 1 172 ? -2.346 -8.451 14.590 1.00 98.00 172 CYS A O 1
ATOM 1448 N N . ALA A 1 173 ? -2.055 -8.624 12.369 1.00 97.19 173 ALA A N 1
ATOM 1449 C CA . ALA A 1 173 ? -3.406 -9.081 12.057 1.00 97.19 173 ALA A CA 1
ATOM 1450 C C . ALA A 1 173 ? -3.761 -10.382 12.790 1.00 97.19 173 ALA A C 1
ATOM 1452 O O . ALA A 1 173 ? -4.822 -10.472 13.410 1.00 97.19 173 ALA A O 1
ATOM 1453 N N . VAL A 1 174 ? -2.864 -11.373 12.777 1.00 96.88 174 VAL A N 1
ATOM 1454 C CA . VAL A 1 174 ? -3.080 -12.657 13.461 1.00 96.88 174 VAL A CA 1
ATOM 1455 C C . VAL A 1 174 ? -3.205 -12.460 14.971 1.00 96.88 174 VAL A C 1
ATOM 1457 O O . VAL A 1 174 ? -4.087 -13.052 15.596 1.00 96.88 174 VAL A O 1
ATOM 1460 N N . ASN A 1 175 ? -2.351 -11.630 15.573 1.00 95.25 175 ASN A N 1
ATOM 1461 C CA . ASN A 1 175 ? -2.398 -11.386 17.014 1.00 95.25 175 ASN A CA 1
ATOM 1462 C C . ASN A 1 175 ? -3.649 -10.602 17.433 1.00 95.25 175 ASN A C 1
ATOM 1464 O O . ASN A 1 175 ? -4.305 -10.989 18.402 1.00 95.25 175 ASN A O 1
ATOM 1468 N N . VAL A 1 176 ? -4.031 -9.569 16.675 1.00 94.94 176 VAL A N 1
ATOM 1469 C CA . VAL A 1 176 ? -5.279 -8.820 16.898 1.00 94.94 176 VAL A CA 1
ATOM 1470 C C . VAL A 1 176 ? -6.485 -9.749 16.804 1.00 94.94 176 VAL A C 1
ATOM 1472 O O . VAL A 1 176 ? -7.315 -9.758 17.710 1.00 94.94 176 VAL A O 1
ATOM 1475 N N . TYR A 1 177 ? -6.554 -10.583 15.764 1.00 94.75 177 TYR A N 1
ATOM 1476 C CA . TYR A 1 177 ? -7.633 -11.555 15.594 1.00 94.75 177 TYR A CA 1
ATOM 1477 C C . TYR A 1 177 ? -7.727 -12.515 16.787 1.00 94.75 177 TYR A C 1
ATOM 1479 O O . TYR A 1 177 ? -8.808 -12.708 17.348 1.00 94.75 177 TYR A O 1
ATOM 1487 N N . LYS A 1 178 ? -6.594 -13.095 17.211 1.00 92.69 178 LYS A N 1
ATOM 1488 C CA . LYS A 1 178 ? -6.541 -14.001 18.370 1.00 92.69 178 LYS A CA 1
ATOM 1489 C C . LYS A 1 178 ? -7.047 -13.311 19.636 1.00 92.69 178 LYS A C 1
ATOM 1491 O O . LYS A 1 178 ? -7.896 -13.876 20.320 1.00 92.69 178 LYS A O 1
ATOM 1496 N N . LYS A 1 179 ? -6.581 -12.089 19.915 1.00 89.44 179 LYS A N 1
ATOM 1497 C CA . LYS A 1 179 ? -6.962 -11.329 21.112 1.00 89.44 179 LYS A CA 1
ATOM 1498 C C . LYS A 1 179 ? -8.436 -10.928 21.093 1.00 89.44 179 LYS A C 1
ATOM 1500 O O . LYS A 1 179 ? -9.125 -11.148 22.081 1.00 89.44 179 LYS A O 1
ATOM 1505 N N . LEU A 1 180 ? -8.947 -10.417 19.972 1.00 88.81 180 LEU A N 1
ATOM 1506 C CA . LEU A 1 180 ? -10.362 -10.052 19.829 1.00 88.81 180 LEU A CA 1
ATOM 1507 C C . LEU A 1 180 ? -11.311 -11.253 19.940 1.00 88.81 180 LEU A C 1
ATOM 1509 O O . LEU A 1 180 ? -12.470 -11.079 20.318 1.00 88.81 180 LEU A O 1
ATOM 1513 N N . LYS A 1 181 ? -10.835 -12.460 19.613 1.00 88.38 181 LYS A N 1
ATOM 1514 C CA . LYS A 1 181 ? -11.592 -13.705 19.77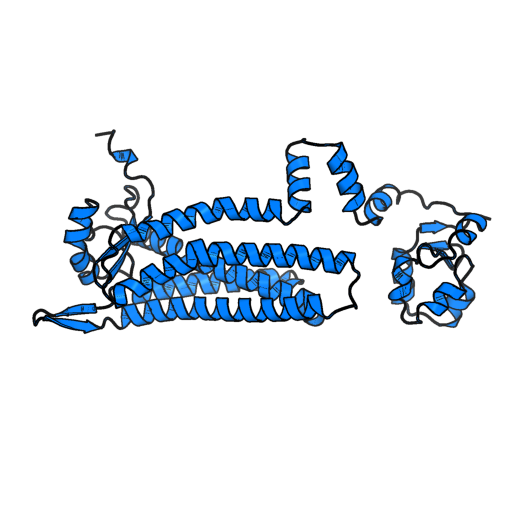5 1.00 88.38 181 LYS A CA 1
ATOM 1515 C C . LYS A 1 181 ? -11.531 -14.259 21.203 1.00 88.38 181 LYS A C 1
ATOM 1517 O O . LYS A 1 181 ? -12.499 -14.868 21.640 1.00 88.38 181 LYS A O 1
ATOM 1522 N N . SER A 1 182 ? -10.412 -14.084 21.911 1.00 80.75 182 SER A N 1
ATOM 1523 C CA . SER A 1 182 ? -10.184 -14.704 23.225 1.00 80.75 182 SER A CA 1
ATOM 1524 C C . SER A 1 182 ? -10.519 -13.816 24.428 1.00 80.75 182 SER A C 1
ATOM 1526 O O . SER A 1 182 ? -10.653 -14.337 25.529 1.00 80.75 182 SER A O 1
ATOM 1528 N N . CYS A 1 183 ? -10.578 -12.488 24.277 1.00 65.00 183 CYS A N 1
ATOM 1529 C CA . CYS A 1 183 ? -10.766 -11.577 25.412 1.00 65.00 183 CYS A CA 1
ATOM 1530 C C . CYS A 1 183 ? -12.253 -11.355 25.736 1.00 65.00 183 CYS A C 1
ATOM 1532 O O . CYS A 1 183 ? -12.947 -10.650 25.004 1.00 65.00 183 CYS A O 1
ATOM 1534 N N . SER A 1 184 ? -12.702 -11.883 26.880 1.00 55.94 184 SER A N 1
ATOM 1535 C CA . SER A 1 184 ? -13.985 -11.551 27.526 1.00 55.94 184 SER A CA 1
ATOM 1536 C C . SER A 1 184 ? -13.956 -10.225 28.299 1.00 55.94 184 SER A C 1
ATOM 1538 O O . SER A 1 184 ? -15.006 -9.713 28.652 1.00 55.94 184 SER A O 1
ATOM 1540 N N . VAL A 1 185 ? -12.761 -9.664 28.527 1.00 55.91 185 VAL A N 1
ATOM 1541 C CA . VAL A 1 185 ? -12.511 -8.492 29.394 1.00 55.91 185 VAL A CA 1
ATOM 1542 C C . VAL A 1 185 ? -13.067 -7.177 28.829 1.00 55.91 185 VAL A C 1
ATOM 1544 O O . VAL A 1 185 ? -13.261 -6.222 29.561 1.00 55.91 185 VAL A O 1
ATOM 1547 N N . MET A 1 186 ? -13.312 -7.098 27.520 1.00 68.56 186 MET A N 1
ATOM 1548 C CA . MET A 1 186 ? -13.838 -5.884 26.893 1.00 68.56 186 MET A CA 1
ATOM 1549 C C . MET A 1 186 ? -15.352 -5.998 26.712 1.00 68.56 186 MET A C 1
ATOM 1551 O O . MET A 1 186 ? -15.823 -7.028 26.208 1.00 68.56 186 MET A O 1
ATOM 1555 N N . SER A 1 187 ? -16.078 -4.924 27.051 1.00 75.69 187 SER A N 1
ATOM 1556 C CA . SER A 1 187 ? -17.529 -4.839 26.863 1.00 75.69 187 SER A CA 1
ATOM 1557 C C . SER A 1 187 ? -17.924 -5.233 25.439 1.00 75.69 187 SER A C 1
ATOM 1559 O O . SER A 1 187 ? -17.187 -5.012 24.468 1.00 75.69 187 SER A O 1
ATOM 1561 N N . GLU A 1 188 ? -19.096 -5.846 25.288 1.00 74.88 188 GLU A N 1
ATOM 1562 C CA . GLU A 1 188 ? -19.543 -6.347 23.988 1.00 74.88 188 GLU A CA 1
ATOM 1563 C C . GLU A 1 188 ? -19.636 -5.231 22.936 1.00 74.88 188 GLU A C 1
ATOM 1565 O O . GLU A 1 188 ? -19.244 -5.433 21.781 1.00 74.88 188 GLU A O 1
ATOM 1570 N N . LYS A 1 189 ? -20.052 -4.027 23.354 1.00 73.75 189 LYS A N 1
ATOM 1571 C CA . LYS A 1 189 ? -20.108 -2.828 22.507 1.00 73.75 189 LYS A CA 1
ATOM 1572 C C . LYS A 1 189 ? -18.722 -2.447 21.978 1.00 73.75 189 LYS A C 1
ATOM 1574 O O . LYS A 1 189 ? -18.541 -2.356 20.761 1.00 73.75 189 LYS A O 1
ATOM 1579 N N . THR A 1 190 ? -17.730 -2.297 22.858 1.00 77.50 190 THR A N 1
ATOM 1580 C CA . THR A 1 190 ? -16.363 -1.924 22.459 1.00 77.50 190 THR A CA 1
ATOM 1581 C C . THR A 1 190 ? -15.718 -3.032 21.625 1.00 77.50 190 THR A C 1
ATOM 1583 O O . THR A 1 190 ? -15.074 -2.758 20.611 1.00 77.50 190 THR A O 1
ATOM 1586 N N . ARG A 1 191 ? -15.970 -4.304 21.958 1.00 80.12 191 ARG A N 1
ATOM 1587 C CA . ARG A 1 191 ? -15.501 -5.451 21.168 1.00 80.12 191 ARG A CA 1
ATOM 1588 C C . ARG A 1 191 ? -16.052 -5.446 19.751 1.00 80.12 191 ARG A C 1
ATOM 1590 O O . ARG A 1 191 ? -15.285 -5.651 18.810 1.00 80.12 191 ARG A O 1
ATOM 1597 N N . LYS A 1 192 ? -17.345 -5.182 19.581 1.00 82.12 192 LYS A N 1
ATOM 1598 C CA . LYS A 1 192 ? -17.982 -5.084 18.263 1.00 82.12 192 LYS A CA 1
ATOM 1599 C C . LYS A 1 192 ? -17.404 -3.937 17.435 1.00 82.12 192 LYS A C 1
ATOM 1601 O O . LYS A 1 192 ? -17.026 -4.164 16.289 1.00 82.12 192 LYS A O 1
ATOM 1606 N N . MET A 1 193 ? -17.241 -2.756 18.033 1.00 82.38 193 MET A N 1
ATOM 1607 C CA . MET A 1 193 ? -16.602 -1.609 17.378 1.00 82.38 193 MET A CA 1
ATOM 1608 C C . MET A 1 193 ? -15.177 -1.946 16.913 1.00 82.38 193 MET A C 1
ATOM 1610 O O . MET A 1 193 ? -14.824 -1.708 15.758 1.00 82.38 193 MET A O 1
ATOM 1614 N N . GLN A 1 194 ? -14.362 -2.561 17.777 1.00 86.06 194 GLN A N 1
ATOM 1615 C CA . GLN A 1 194 ? -12.995 -2.949 17.418 1.00 86.06 194 GLN A CA 1
ATOM 1616 C C . GLN A 1 194 ? -12.951 -4.011 16.315 1.00 86.06 194 GLN A C 1
ATOM 1618 O O . GLN A 1 194 ? -12.070 -3.955 15.454 1.00 86.06 194 GLN A O 1
ATOM 1623 N N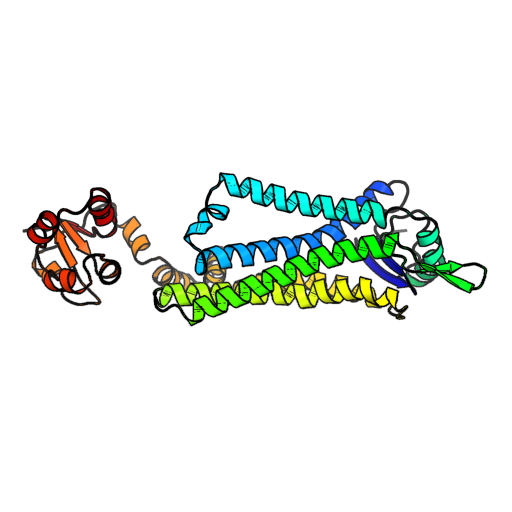 . TRP A 1 195 ? -13.901 -4.949 16.305 1.00 88.31 195 TRP A N 1
ATOM 1624 C CA . TRP A 1 195 ? -14.060 -5.920 15.222 1.00 88.31 195 TRP A CA 1
ATOM 1625 C C . TRP A 1 195 ? -14.411 -5.263 13.892 1.00 88.31 195 TRP A C 1
ATOM 1627 O O . TRP A 1 195 ? -13.820 -5.621 12.874 1.00 88.31 195 TRP A O 1
ATOM 1637 N N . ASP A 1 196 ? -15.350 -4.322 13.882 1.00 85.75 196 ASP A N 1
ATOM 1638 C CA . ASP A 1 196 ? -15.790 -3.661 12.652 1.00 85.75 196 ASP A CA 1
ATOM 1639 C C . ASP A 1 196 ? -14.669 -2.793 12.063 1.00 85.75 196 ASP A C 1
ATOM 1641 O O . ASP A 1 196 ? -14.369 -2.899 10.872 1.00 85.75 196 ASP A O 1
ATOM 1645 N N . LEU A 1 197 ? -13.945 -2.051 12.906 1.00 86.56 197 LEU A N 1
ATOM 1646 C CA . LEU A 1 197 ? -12.759 -1.309 12.475 1.00 86.56 197 LEU A CA 1
ATOM 1647 C C . LEU A 1 197 ? -11.616 -2.231 12.014 1.00 86.56 197 LEU A C 1
ATOM 1649 O O . LEU A 1 197 ? -10.882 -1.894 11.087 1.00 86.56 197 LEU A O 1
ATOM 1653 N N . PHE A 1 198 ? -11.445 -3.402 12.637 1.00 91.75 198 PHE A N 1
ATOM 1654 C CA . PHE A 1 198 ? -10.447 -4.380 12.198 1.00 91.75 198 PHE A CA 1
ATOM 1655 C C . PHE A 1 198 ? -10.802 -4.992 10.837 1.00 91.75 198 PHE A C 1
ATOM 1657 O O . PHE A 1 198 ? -9.927 -5.116 9.984 1.00 91.75 198 PHE A O 1
ATOM 1664 N N . LYS A 1 199 ? -12.076 -5.327 10.596 1.00 89.88 199 LYS A N 1
ATOM 1665 C CA . LYS A 1 199 ? -12.549 -5.794 9.280 1.00 89.88 199 LYS A CA 1
ATOM 1666 C C . LYS A 1 199 ? -12.334 -4.736 8.205 1.00 89.88 199 LYS A C 1
ATOM 1668 O O . LYS A 1 199 ? -11.843 -5.077 7.133 1.00 89.88 199 LYS A O 1
ATOM 1673 N N . ALA A 1 200 ? -12.660 -3.477 8.503 1.00 88.69 200 ALA A N 1
ATOM 1674 C CA . ALA A 1 200 ? -12.401 -2.365 7.596 1.00 88.69 200 ALA A CA 1
ATOM 1675 C C . ALA A 1 200 ? -10.913 -2.313 7.220 1.00 88.69 200 ALA A C 1
ATOM 1677 O O . ALA A 1 200 ? -10.583 -2.318 6.038 1.00 88.69 200 ALA A O 1
ATOM 1678 N N . LEU A 1 201 ? -10.020 -2.403 8.212 1.00 91.44 201 LEU A N 1
ATOM 1679 C CA . LEU A 1 201 ? -8.575 -2.399 7.983 1.00 91.44 201 LEU A CA 1
ATOM 1680 C C . LEU A 1 201 ? -8.084 -3.602 7.153 1.00 91.44 201 LEU A C 1
ATOM 1682 O O . LEU A 1 201 ? -7.217 -3.451 6.295 1.00 91.44 201 LEU A O 1
ATOM 1686 N N . LEU A 1 202 ? -8.645 -4.799 7.362 1.00 93.25 202 LEU A N 1
ATOM 1687 C CA . LEU A 1 202 ? -8.326 -5.974 6.541 1.00 93.25 202 LEU A CA 1
ATOM 1688 C C . LEU A 1 202 ? -8.727 -5.776 5.075 1.00 93.25 202 LEU A C 1
ATOM 1690 O O . LEU A 1 202 ? -7.973 -6.163 4.183 1.00 93.25 202 LEU A O 1
ATOM 1694 N N . VAL A 1 203 ? -9.883 -5.163 4.817 1.00 89.50 203 VAL A N 1
ATOM 1695 C CA . VAL A 1 203 ? -10.336 -4.850 3.453 1.00 89.50 203 VAL A CA 1
ATOM 1696 C C . VAL A 1 203 ? -9.460 -3.768 2.825 1.00 89.50 203 VAL A C 1
ATOM 1698 O O . VAL A 1 203 ? -9.006 -3.951 1.697 1.00 89.50 203 VAL A O 1
ATOM 1701 N N . GLN A 1 204 ? -9.158 -2.704 3.576 1.00 87.06 204 GLN A N 1
ATOM 1702 C CA . GLN A 1 204 ? -8.257 -1.627 3.152 1.00 87.06 204 GLN A CA 1
ATOM 1703 C C . GLN A 1 204 ? -6.863 -2.125 2.781 1.00 87.06 204 GLN A C 1
ATOM 1705 O O . GLN A 1 204 ? -6.213 -1.512 1.954 1.00 87.06 204 GLN A O 1
ATOM 1710 N N . PHE A 1 205 ? -6.385 -3.216 3.377 1.00 91.81 205 PHE A N 1
ATOM 1711 C CA . PHE A 1 205 ? -5.119 -3.827 2.980 1.00 91.81 205 PHE A CA 1
ATOM 1712 C C . PHE A 1 205 ? -5.270 -4.813 1.820 1.00 91.81 205 PHE A C 1
ATOM 1714 O O . PHE A 1 205 ? -4.437 -4.837 0.915 1.00 91.81 205 PHE A O 1
ATOM 1721 N N . SER A 1 206 ? -6.324 -5.631 1.838 1.00 90.19 206 SER A N 1
ATOM 1722 C CA . SER A 1 206 ? -6.527 -6.676 0.828 1.00 90.19 206 SER A CA 1
ATOM 1723 C C . SER A 1 206 ? -6.676 -6.090 -0.573 1.00 90.19 206 SER A C 1
ATOM 1725 O O . SER A 1 206 ? -6.195 -6.675 -1.541 1.00 90.19 206 SER A O 1
ATOM 1727 N N . LEU A 1 207 ? -7.322 -4.930 -0.680 1.00 88.75 207 LEU A N 1
ATOM 1728 C CA . LEU A 1 207 ? -7.582 -4.284 -1.955 1.00 88.75 207 LEU A CA 1
ATOM 1729 C C . LEU A 1 207 ? -6.280 -3.788 -2.634 1.00 88.75 207 LEU A C 1
ATOM 1731 O O . LEU A 1 207 ? -5.984 -4.307 -3.709 1.00 88.75 207 LEU A O 1
ATOM 1735 N N . PRO A 1 208 ? -5.426 -2.941 -2.023 1.00 89.50 208 PRO A N 1
ATOM 1736 C CA . PRO A 1 208 ? -4.088 -2.630 -2.538 1.00 89.50 208 PRO A CA 1
ATOM 1737 C C . PRO A 1 208 ? -3.216 -3.867 -2.758 1.00 89.50 208 PRO A C 1
ATOM 1739 O O . PRO A 1 208 ? -2.505 -3.962 -3.756 1.00 89.50 208 PRO A O 1
ATOM 1742 N N . ALA A 1 209 ? -3.278 -4.863 -1.867 1.00 89.94 209 ALA A N 1
ATOM 1743 C CA . ALA A 1 209 ? -2.484 -6.081 -2.020 1.00 89.94 209 ALA A CA 1
ATOM 1744 C C . ALA A 1 209 ? -2.765 -6.806 -3.343 1.00 89.94 209 ALA A C 1
ATOM 1746 O O . ALA A 1 209 ? -1.826 -7.247 -4.008 1.00 89.94 209 ALA A O 1
ATOM 1747 N N . VAL A 1 210 ? -4.034 -6.884 -3.747 1.00 88.56 210 VAL A N 1
ATOM 1748 C CA . VAL A 1 210 ? -4.457 -7.550 -4.987 1.00 88.56 210 VAL A CA 1
ATOM 1749 C C . VAL A 1 210 ? -4.381 -6.623 -6.199 1.00 88.56 210 VAL A C 1
ATOM 1751 O O . VAL A 1 210 ? -3.974 -7.059 -7.273 1.00 88.56 210 VAL A O 1
ATOM 1754 N N . CYS A 1 211 ? -4.782 -5.364 -6.049 1.00 87.00 211 CYS A N 1
ATOM 1755 C CA . CYS A 1 211 ? -4.947 -4.425 -7.158 1.00 87.00 211 CYS A CA 1
ATOM 1756 C C . CYS A 1 211 ? -3.655 -3.683 -7.522 1.00 87.00 211 CYS A C 1
ATOM 1758 O O . CYS A 1 211 ? -3.505 -3.234 -8.656 1.00 87.00 211 CYS A O 1
ATOM 1760 N N . GLU A 1 212 ? -2.724 -3.556 -6.581 1.00 88.19 212 GLU A N 1
ATOM 1761 C CA . GLU A 1 212 ? -1.561 -2.681 -6.711 1.00 88.19 212 GLU A CA 1
ATOM 1762 C C . GLU A 1 212 ? -0.251 -3.448 -6.500 1.00 88.19 212 GLU A C 1
ATOM 1764 O O . GLU A 1 212 ? 0.575 -3.538 -7.413 1.00 88.19 212 GLU A O 1
ATOM 1769 N N . PHE A 1 213 ? -0.073 -4.074 -5.333 1.00 89.25 213 PHE A N 1
ATOM 1770 C CA . PHE A 1 213 ? 1.193 -4.715 -4.971 1.00 89.25 213 PHE A CA 1
ATOM 1771 C C . PHE A 1 213 ? 1.440 -6.009 -5.743 1.00 89.25 213 PHE A C 1
ATOM 1773 O O . PHE A 1 213 ? 2.569 -6.250 -6.166 1.00 89.25 213 PHE A O 1
ATOM 1780 N N . PHE A 1 214 ? 0.410 -6.829 -5.970 1.00 89.69 214 PHE A N 1
ATOM 1781 C CA . PHE A 1 214 ? 0.562 -8.051 -6.758 1.00 89.69 214 PHE A CA 1
ATOM 1782 C C . PHE A 1 214 ? 0.884 -7.760 -8.241 1.00 89.69 214 PHE A C 1
ATOM 1784 O O . PHE A 1 214 ? 1.917 -8.245 -8.710 1.00 89.69 214 PHE A O 1
ATOM 1791 N N . PRO A 1 215 ? 0.117 -6.929 -8.982 1.00 89.75 215 PRO A N 1
ATOM 1792 C CA . PRO A 1 215 ? 0.448 -6.575 -10.364 1.00 89.75 215 PRO A CA 1
ATOM 1793 C C . PRO A 1 215 ? 1.781 -5.832 -10.481 1.00 89.75 215 PRO A C 1
ATOM 1795 O O . PRO A 1 215 ? 2.575 -6.130 -11.373 1.00 89.75 215 PRO A O 1
ATOM 1798 N N . GLY A 1 216 ? 2.069 -4.915 -9.549 1.00 88.50 216 GLY A N 1
ATOM 1799 C CA . GLY A 1 216 ? 3.360 -4.236 -9.472 1.00 88.50 216 GLY A CA 1
ATOM 1800 C C . GLY A 1 216 ? 4.513 -5.224 -9.274 1.00 88.50 216 GLY A C 1
ATOM 1801 O O . GLY A 1 216 ? 5.482 -5.196 -10.028 1.00 88.50 216 GLY A O 1
ATOM 1802 N N . GLY A 1 217 ? 4.387 -6.163 -8.332 1.00 89.44 217 GLY A N 1
ATOM 1803 C CA . GLY A 1 217 ? 5.376 -7.219 -8.097 1.00 89.44 217 GLY A CA 1
ATOM 1804 C C . GLY A 1 217 ? 5.581 -8.124 -9.314 1.00 89.44 217 GLY A C 1
ATOM 1805 O O . GLY A 1 217 ? 6.719 -8.462 -9.644 1.00 89.44 217 GLY A O 1
ATOM 1806 N N . MET A 1 218 ? 4.510 -8.456 -10.042 1.00 90.50 218 MET A N 1
ATOM 1807 C CA . MET A 1 218 ? 4.608 -9.191 -11.308 1.00 90.50 218 MET A CA 1
ATOM 1808 C C . MET A 1 218 ? 5.361 -8.402 -12.377 1.00 90.50 218 MET A C 1
ATOM 1810 O O . MET A 1 218 ? 6.158 -9.004 -13.096 1.00 90.50 218 MET A O 1
ATOM 1814 N N . ASN A 1 219 ? 5.197 -7.079 -12.447 1.00 92.12 219 ASN A N 1
ATOM 1815 C CA . ASN A 1 219 ? 5.961 -6.258 -13.385 1.00 92.12 219 ASN A CA 1
ATOM 1816 C C . ASN A 1 219 ? 7.475 -6.297 -13.116 1.00 92.12 219 ASN A C 1
ATOM 1818 O O . ASN A 1 219 ? 8.251 -6.264 -14.065 1.00 92.12 219 ASN A O 1
ATOM 1822 N N . PHE A 1 220 ? 7.907 -6.453 -11.861 1.00 91.31 220 PHE A N 1
ATOM 1823 C CA . PHE A 1 220 ? 9.322 -6.670 -11.527 1.00 91.31 220 PHE A CA 1
ATOM 1824 C C . PHE A 1 220 ? 9.778 -8.122 -11.744 1.00 91.31 220 PHE A C 1
ATOM 1826 O O . PHE A 1 220 ? 10.902 -8.359 -12.177 1.00 91.31 220 PHE A O 1
ATOM 1833 N N . LEU A 1 221 ? 8.924 -9.112 -11.471 1.00 92.69 221 LEU A N 1
ATOM 1834 C CA . LEU A 1 221 ? 9.305 -10.527 -11.532 1.00 92.69 221 LEU A CA 1
ATOM 1835 C C . LEU A 1 221 ? 9.321 -11.096 -12.959 1.00 92.69 221 LEU A C 1
ATOM 1837 O O . LEU A 1 221 ? 10.232 -11.836 -13.326 1.00 92.69 221 LEU A O 1
ATOM 1841 N N . CYS A 1 222 ? 8.321 -10.771 -13.775 1.00 94.69 222 CYS A N 1
ATOM 1842 C CA . CYS A 1 222 ? 8.144 -11.352 -15.109 1.00 94.69 222 CYS A CA 1
ATOM 1843 C C . CYS A 1 222 ? 9.336 -11.130 -16.066 1.00 94.69 222 CYS A C 1
ATOM 1845 O O . CYS A 1 222 ? 9.699 -12.077 -16.775 1.00 94.69 222 CYS A O 1
ATOM 1847 N N . PRO A 1 223 ? 10.001 -9.956 -16.084 1.00 94.62 223 PRO A N 1
ATOM 1848 C CA . PRO A 1 223 ? 11.183 -9.744 -16.916 1.00 94.62 223 PRO A CA 1
ATOM 1849 C C . PRO A 1 223 ? 12.381 -10.620 -16.518 1.00 94.62 223 PRO A C 1
ATOM 1851 O O . PRO A 1 223 ? 13.193 -10.970 -17.375 1.00 94.62 223 PRO A O 1
ATOM 1854 N N . VAL A 1 224 ? 12.489 -11.064 -15.258 1.00 94.50 224 VAL A N 1
ATOM 1855 C CA . VAL A 1 224 ? 13.552 -12.002 -14.838 1.00 94.50 224 VAL A CA 1
ATOM 1856 C C . VAL A 1 224 ? 13.497 -13.291 -15.670 1.00 94.50 224 VAL A C 1
ATOM 1858 O O . VAL A 1 224 ? 14.534 -13.833 -16.047 1.00 94.50 224 VAL A O 1
ATOM 1861 N N . PHE A 1 225 ? 12.293 -13.722 -16.049 1.00 94.25 225 PHE A N 1
ATOM 1862 C CA . PHE A 1 225 ? 12.049 -14.911 -16.870 1.00 94.25 225 PHE A CA 1
ATOM 1863 C C . PHE A 1 225 ? 11.832 -14.608 -18.363 1.00 94.25 225 PHE A C 1
ATOM 1865 O O . PHE A 1 225 ? 11.554 -15.527 -19.129 1.00 94.25 225 PHE A O 1
ATOM 1872 N N . ALA A 1 226 ? 11.961 -13.346 -18.791 1.00 92.19 226 ALA A N 1
ATOM 1873 C CA . ALA A 1 226 ? 11.649 -12.880 -20.149 1.00 92.19 226 ALA A CA 1
ATOM 1874 C C . ALA A 1 226 ? 10.240 -13.257 -20.643 1.00 92.19 226 ALA A C 1
ATOM 1876 O O . ALA A 1 226 ? 10.056 -13.635 -21.802 1.00 92.19 226 ALA A O 1
ATOM 1877 N N . LEU A 1 227 ? 9.231 -13.140 -19.775 1.00 93.50 227 LEU A N 1
ATOM 1878 C CA . LEU A 1 227 ? 7.846 -13.371 -20.186 1.00 93.50 227 LEU A CA 1
ATOM 1879 C C . LEU A 1 227 ? 7.370 -12.264 -21.153 1.00 93.50 227 LEU A C 1
ATOM 1881 O O . LEU A 1 227 ? 7.583 -11.080 -20.875 1.00 93.50 227 LEU A O 1
ATOM 1885 N N . PRO A 1 228 ? 6.700 -12.610 -22.270 1.00 90.25 228 PRO A N 1
ATOM 1886 C CA . PRO A 1 228 ? 6.322 -11.659 -23.317 1.00 90.25 228 PRO A CA 1
ATOM 1887 C C . PRO A 1 228 ? 5.050 -10.872 -22.953 1.00 90.25 228 PRO A C 1
ATOM 1889 O O . PRO A 1 228 ? 4.006 -11.028 -23.581 1.00 90.25 228 PRO A O 1
ATOM 1892 N N . ILE A 1 229 ? 5.119 -10.033 -21.915 1.00 91.88 229 ILE A N 1
ATOM 1893 C CA . ILE A 1 229 ? 3.964 -9.255 -21.433 1.00 91.88 229 ILE A CA 1
ATOM 1894 C C . ILE A 1 229 ? 3.712 -8.003 -22.290 1.00 91.88 229 ILE A C 1
ATOM 1896 O O . ILE A 1 229 ? 2.560 -7.692 -22.599 1.00 91.88 229 ILE A O 1
ATOM 1900 N N . GLY A 1 230 ? 4.756 -7.274 -22.698 1.00 89.56 230 GLY A N 1
ATOM 1901 C CA . GLY A 1 230 ? 4.600 -6.065 -23.513 1.00 89.56 230 GLY A CA 1
ATOM 1902 C C . GLY A 1 230 ? 3.714 -5.013 -22.837 1.00 89.56 230 GLY A C 1
ATOM 1903 O O . GLY A 1 230 ? 3.859 -4.726 -21.646 1.00 89.56 230 GLY A O 1
ATOM 1904 N N . ARG A 1 231 ? 2.747 -4.473 -23.594 1.00 87.94 231 ARG A N 1
ATOM 1905 C CA . ARG A 1 231 ? 1.834 -3.410 -23.129 1.00 87.94 231 ARG A CA 1
ATOM 1906 C C . ARG A 1 231 ? 0.859 -3.847 -22.051 1.00 87.94 231 ARG A C 1
ATOM 1908 O O . ARG A 1 231 ? 0.277 -2.984 -21.397 1.00 87.94 231 ARG A O 1
ATOM 1915 N N . TRP A 1 232 ? 0.659 -5.152 -21.861 1.00 88.00 232 TRP A N 1
ATOM 1916 C CA . TRP A 1 232 ? -0.235 -5.653 -20.817 1.00 88.00 232 TRP A CA 1
ATOM 1917 C C . TRP A 1 232 ? 0.254 -5.266 -19.414 1.00 88.00 232 TRP A C 1
ATOM 1919 O O . TRP A 1 232 ? -0.554 -5.194 -18.495 1.00 88.00 232 TRP A O 1
ATOM 1929 N N . ALA A 1 233 ? 1.530 -4.895 -19.259 1.00 90.00 233 ALA A N 1
ATOM 1930 C CA . ALA A 1 233 ? 2.068 -4.337 -18.020 1.00 90.00 233 ALA A CA 1
ATOM 1931 C C . ALA A 1 233 ? 1.340 -3.050 -17.571 1.00 90.00 233 ALA A C 1
ATOM 1933 O O . ALA A 1 233 ? 1.247 -2.789 -16.368 1.00 90.00 233 ALA A O 1
ATOM 1934 N N . ASN A 1 234 ? 0.750 -2.285 -18.505 1.00 88.00 234 ASN A N 1
ATOM 1935 C CA . ASN A 1 234 ? -0.065 -1.100 -18.202 1.00 88.00 234 ASN A CA 1
ATOM 1936 C C . ASN A 1 234 ? -1.310 -1.417 -17.366 1.00 88.00 234 ASN A C 1
ATOM 1938 O O . ASN A 1 234 ? -1.794 -0.540 -16.649 1.00 88.00 234 ASN A O 1
ATOM 1942 N N . PHE A 1 235 ? -1.815 -2.657 -17.398 1.00 86.38 235 PHE A N 1
ATOM 1943 C CA . PHE A 1 235 ? -2.965 -3.042 -16.576 1.00 86.38 235 PHE A CA 1
ATOM 1944 C C . PHE A 1 235 ? -2.707 -2.842 -15.083 1.00 86.38 235 PHE A C 1
ATOM 1946 O O . PHE A 1 235 ? -3.640 -2.495 -14.365 1.00 86.38 235 PHE A O 1
ATOM 1953 N N . ALA A 1 236 ? -1.458 -2.971 -14.621 1.00 86.06 236 ALA A N 1
ATOM 1954 C CA . ALA A 1 236 ? -1.109 -2.685 -13.232 1.00 86.06 236 ALA A CA 1
ATOM 1955 C C . ALA A 1 236 ? -1.420 -1.226 -12.850 1.00 86.06 236 ALA A C 1
ATOM 1957 O O . ALA A 1 236 ? -1.995 -0.975 -11.796 1.00 86.06 236 ALA A O 1
ATOM 1958 N N . GLY A 1 237 ? -1.107 -0.264 -13.726 1.00 82.00 237 GLY A N 1
ATOM 1959 C CA . GLY A 1 237 ? -1.388 1.157 -13.490 1.00 82.00 237 GLY A CA 1
ATOM 1960 C C . GLY A 1 237 ? -2.881 1.476 -13.546 1.00 82.00 237 GLY A C 1
ATOM 1961 O O . GLY A 1 237 ? -3.393 2.225 -12.714 1.00 82.00 237 GLY A O 1
ATOM 1962 N N . ILE A 1 238 ? -3.601 0.849 -14.482 1.00 84.06 238 ILE A N 1
ATOM 1963 C CA . ILE A 1 238 ? -5.055 1.004 -14.618 1.00 84.06 238 ILE A CA 1
ATOM 1964 C C . ILE A 1 238 ? -5.769 0.480 -13.367 1.00 84.06 238 ILE A C 1
ATOM 1966 O O . ILE A 1 238 ? -6.561 1.203 -12.768 1.00 84.06 238 ILE A O 1
ATOM 1970 N N . ILE A 1 239 ? -5.474 -0.752 -12.942 1.00 85.75 239 ILE A N 1
ATOM 1971 C CA . ILE A 1 239 ? -6.118 -1.383 -11.780 1.00 85.75 239 ILE A CA 1
ATOM 1972 C C . ILE A 1 239 ? -5.778 -0.620 -10.491 1.00 85.75 239 ILE A C 1
ATOM 1974 O O . ILE A 1 239 ? -6.677 -0.351 -9.692 1.00 85.75 239 ILE A O 1
ATOM 1978 N N . ALA A 1 240 ? -4.527 -0.184 -10.323 1.00 83.75 240 ALA A N 1
ATOM 1979 C CA . ALA A 1 240 ? -4.132 0.664 -9.200 1.00 83.75 240 ALA A CA 1
ATOM 1980 C C . ALA A 1 240 ? -4.894 2.003 -9.171 1.00 83.75 240 ALA A C 1
ATOM 1982 O O . ALA A 1 240 ? -5.258 2.484 -8.103 1.00 83.75 240 ALA A O 1
ATOM 1983 N N . SER A 1 241 ? -5.220 2.584 -10.329 1.00 82.94 241 SER A N 1
ATOM 1984 C CA . SER A 1 241 ? -5.998 3.832 -10.384 1.00 82.94 241 SER A CA 1
ATOM 1985 C C . SER A 1 241 ? -7.425 3.664 -9.841 1.00 82.94 241 SER A C 1
ATOM 1987 O O . SER A 1 241 ? -7.950 4.579 -9.207 1.00 82.94 241 SER A O 1
ATOM 1989 N N . PHE A 1 242 ? -8.043 2.490 -10.031 1.00 81.94 242 PHE A N 1
ATOM 1990 C CA . PHE A 1 242 ? -9.360 2.181 -9.459 1.00 81.94 242 PHE A CA 1
ATOM 1991 C C . PHE A 1 242 ? -9.320 1.974 -7.942 1.00 81.94 242 PHE A C 1
ATOM 1993 O O . PHE A 1 242 ? -10.327 2.231 -7.279 1.00 81.94 242 PHE A O 1
ATOM 2000 N N . ASN A 1 243 ? -8.177 1.557 -7.382 1.00 83.06 243 ASN A N 1
ATOM 2001 C CA . ASN A 1 243 ? -8.017 1.361 -5.940 1.00 83.06 243 ASN A CA 1
ATOM 2002 C C . ASN A 1 243 ? -8.406 2.629 -5.155 1.00 83.06 243 ASN A C 1
ATOM 2004 O O . ASN A 1 243 ? -9.238 2.570 -4.251 1.00 83.06 243 ASN A O 1
ATOM 2008 N N . ASN A 1 244 ? -7.931 3.793 -5.610 1.00 81.06 244 ASN A N 1
ATOM 2009 C CA . ASN A 1 244 ? -8.219 5.096 -4.998 1.00 81.06 244 ASN A CA 1
ATOM 2010 C C . ASN A 1 244 ? -9.717 5.459 -4.963 1.00 81.06 244 ASN A C 1
ATOM 2012 O O . ASN A 1 244 ? -10.138 6.273 -4.144 1.00 81.06 244 ASN A O 1
ATOM 2016 N N . ILE A 1 245 ? -10.532 4.880 -5.852 1.00 84.38 245 ILE A N 1
ATOM 2017 C CA . ILE A 1 245 ? -11.988 5.091 -5.884 1.00 84.38 245 ILE A CA 1
ATOM 2018 C C . ILE A 1 245 ? -12.687 4.104 -4.946 1.00 84.38 245 ILE A C 1
ATOM 2020 O O . ILE A 1 245 ? -13.635 4.460 -4.246 1.00 84.38 245 ILE A O 1
ATOM 2024 N N . ILE A 1 246 ? -12.237 2.850 -4.942 1.00 84.88 246 ILE A N 1
ATOM 2025 C CA . ILE A 1 246 ? -12.876 1.767 -4.194 1.00 84.88 246 ILE A CA 1
ATOM 2026 C C . ILE A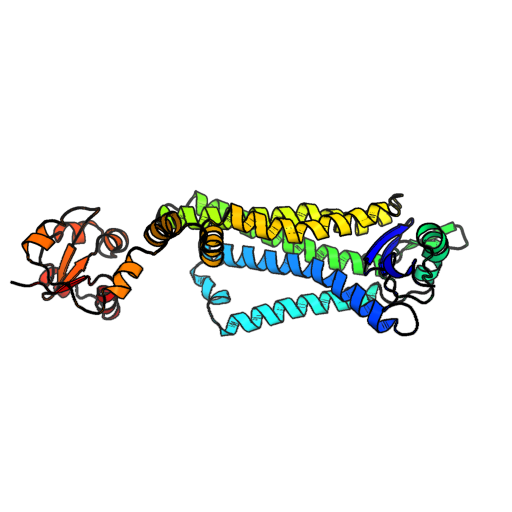 1 246 ? -12.591 1.901 -2.689 1.00 84.88 246 ILE A C 1
ATOM 2028 O O . ILE A 1 246 ? -13.489 1.653 -1.885 1.00 84.88 246 ILE A O 1
ATOM 2032 N N . GLU A 1 247 ? -11.398 2.348 -2.290 1.00 83.75 247 GLU A N 1
ATOM 2033 C CA . GLU A 1 247 ? -11.008 2.491 -0.879 1.00 83.75 247 GLU A CA 1
ATOM 2034 C C . GLU A 1 247 ? -11.973 3.366 -0.047 1.00 83.75 247 GLU A C 1
ATOM 2036 O O . GLU A 1 247 ? -12.485 2.874 0.970 1.00 83.75 247 GLU A O 1
ATOM 2041 N N . PRO A 1 248 ? -12.306 4.614 -0.449 1.00 86.44 248 PRO A N 1
ATOM 2042 C CA . PRO A 1 248 ? -13.287 5.427 0.271 1.00 86.44 248 PRO A CA 1
ATOM 2043 C C . PRO A 1 248 ? -14.672 4.775 0.346 1.00 86.44 248 PRO A C 1
ATOM 2045 O O . PRO A 1 248 ? -15.337 4.848 1.381 1.00 86.44 248 PRO A O 1
ATOM 2048 N N . LEU A 1 249 ? -15.107 4.102 -0.725 1.00 86.69 249 LEU A N 1
ATOM 2049 C CA . LEU A 1 249 ? -16.405 3.422 -0.773 1.00 86.69 249 LEU A CA 1
ATOM 2050 C C . LEU A 1 249 ? -16.454 2.231 0.188 1.00 86.69 249 LEU A C 1
ATOM 2052 O O . LEU A 1 249 ? -17.450 2.046 0.889 1.00 86.69 249 LEU A O 1
ATOM 2056 N N . CYS A 1 250 ? -15.373 1.454 0.276 1.00 83.44 250 CYS A N 1
ATOM 2057 C CA . CYS A 1 250 ? -15.240 0.389 1.264 1.00 83.44 250 CYS A CA 1
ATOM 2058 C C . CYS A 1 250 ? -15.295 0.949 2.688 1.00 83.44 250 CYS A C 1
ATOM 2060 O O . CYS A 1 250 ? -15.997 0.393 3.535 1.00 83.44 250 CYS A O 1
ATOM 2062 N N . MET A 1 251 ? -14.623 2.070 2.955 1.00 82.25 251 MET A N 1
ATOM 2063 C CA . MET A 1 251 ? -14.665 2.699 4.276 1.00 82.25 251 MET A CA 1
ATOM 2064 C C . MET A 1 251 ? -16.057 3.181 4.659 1.00 82.25 251 MET A C 1
ATOM 2066 O O . MET A 1 251 ? -16.504 2.905 5.773 1.00 82.25 251 MET A O 1
ATOM 2070 N N . LEU A 1 252 ? -16.777 3.809 3.731 1.00 83.56 252 LEU A N 1
ATOM 2071 C CA . LEU A 1 252 ? -18.185 4.146 3.929 1.00 83.56 252 LEU A CA 1
ATOM 2072 C C . LEU A 1 252 ? -19.021 2.881 4.173 1.00 83.56 252 LEU A C 1
ATOM 2074 O O . LEU A 1 252 ? -19.875 2.861 5.048 1.00 83.56 252 LEU A O 1
ATOM 2078 N N . TYR A 1 253 ? -18.779 1.786 3.458 1.00 82.81 253 TYR A N 1
ATOM 2079 C CA . TYR A 1 253 ? -19.550 0.560 3.656 1.00 82.81 253 TYR A CA 1
ATOM 2080 C C . TYR A 1 253 ? -19.360 -0.062 5.056 1.00 82.81 253 TYR A C 1
ATOM 2082 O O . TYR A 1 253 ? -20.352 -0.424 5.701 1.00 82.81 253 TYR A O 1
ATOM 2090 N N . PHE A 1 254 ? -18.115 -0.179 5.536 1.00 77.94 254 PHE A N 1
ATOM 2091 C CA . PHE A 1 254 ? -17.790 -0.875 6.791 1.00 77.94 254 PHE A CA 1
ATOM 2092 C C . PHE A 1 254 ? -17.912 -0.005 8.046 1.00 77.94 254 PHE A C 1
ATOM 2094 O O . PHE A 1 254 ? -18.275 -0.522 9.104 1.00 77.94 254 PHE A O 1
ATOM 2101 N N . VAL A 1 255 ? -17.643 1.297 7.952 1.00 76.31 255 VAL A N 1
ATOM 2102 C CA . VAL A 1 255 ? -17.658 2.209 9.102 1.00 76.31 255 VAL A CA 1
ATOM 2103 C C . VAL A 1 255 ? -18.937 3.033 9.061 1.00 76.31 255 VAL A C 1
ATOM 2105 O O . VAL A 1 255 ? -19.064 3.993 8.301 1.00 76.31 255 VAL A O 1
ATOM 2108 N N . LYS A 1 256 ? -19.922 2.636 9.875 1.00 74.94 256 LYS A N 1
ATOM 2109 C CA . LYS A 1 256 ? -21.253 3.265 9.884 1.00 74.94 256 LYS A CA 1
ATOM 2110 C C . LYS A 1 256 ? -21.162 4.771 10.127 1.00 74.94 256 LYS A C 1
ATOM 2112 O O . LYS A 1 256 ? -21.798 5.529 9.403 1.00 74.94 256 LYS A O 1
ATOM 2117 N N . ASP A 1 257 ? -20.320 5.171 11.067 1.00 73.12 257 ASP A N 1
ATOM 2118 C CA . ASP A 1 257 ? -20.061 6.540 11.506 1.00 73.12 257 ASP A CA 1
ATOM 2119 C C . ASP A 1 257 ? -19.708 7.459 10.335 1.00 73.12 257 ASP A C 1
ATOM 2121 O O . ASP A 1 257 ? -20.207 8.580 10.242 1.00 73.12 257 ASP A O 1
ATOM 2125 N N . TYR A 1 258 ? -18.914 6.963 9.384 1.00 79.69 258 TYR A N 1
ATOM 2126 C CA . TYR A 1 258 ? -18.524 7.730 8.204 1.00 79.69 258 TYR A CA 1
ATOM 2127 C C . TYR A 1 258 ? -19.694 7.957 7.246 1.00 79.69 258 TYR A C 1
ATOM 2129 O O . TYR A 1 258 ? -19.795 9.031 6.656 1.00 79.69 258 TYR A O 1
ATOM 2137 N N . ARG A 1 259 ? -20.624 7.000 7.125 1.00 81.75 259 ARG A N 1
ATOM 2138 C CA . ARG A 1 259 ? -21.856 7.208 6.340 1.00 81.75 259 ARG A CA 1
ATOM 2139 C C . ARG A 1 259 ? -22.744 8.254 6.970 1.00 81.75 259 ARG A C 1
ATOM 2141 O O . ARG A 1 259 ? -23.241 9.111 6.256 1.00 81.75 259 ARG A O 1
ATOM 2148 N N . PHE A 1 260 ? -22.913 8.203 8.286 1.00 76.12 260 PHE A N 1
ATOM 2149 C CA . PHE A 1 260 ? -23.718 9.193 8.991 1.00 76.12 260 PHE A CA 1
ATOM 2150 C C . PHE A 1 260 ? -23.112 10.591 8.892 1.00 76.12 260 PHE A C 1
ATOM 2152 O O . PHE A 1 260 ? -23.840 11.541 8.614 1.00 76.12 260 PHE A O 1
ATOM 2159 N N . GLY A 1 261 ? -21.788 10.717 9.017 1.00 78.88 261 GLY A N 1
ATOM 2160 C CA . GLY A 1 261 ? -21.094 11.982 8.764 1.00 78.88 261 GLY A CA 1
ATOM 2161 C C . GLY A 1 261 ? -21.320 12.499 7.340 1.00 78.88 261 GLY A C 1
ATOM 2162 O O . GLY A 1 261 ? -21.605 13.680 7.149 1.00 78.88 261 GLY A O 1
ATOM 2163 N N . LEU A 1 262 ? -21.271 11.613 6.340 1.00 82.94 262 LEU A N 1
ATOM 2164 C CA . LEU A 1 262 ? -21.538 11.968 4.945 1.00 82.94 262 LEU A CA 1
ATOM 2165 C C . LEU A 1 262 ? -22.995 12.400 4.718 1.00 82.94 262 LEU A C 1
ATOM 2167 O O . LEU A 1 262 ? -23.243 13.402 4.056 1.00 82.94 262 LEU A O 1
ATOM 2171 N N . TRP A 1 263 ? -23.960 11.670 5.273 1.00 80.62 263 TRP A N 1
ATOM 2172 C CA . TRP A 1 263 ? -25.385 12.001 5.201 1.00 80.62 263 TRP A CA 1
ATOM 2173 C C . TRP A 1 263 ? -25.685 13.354 5.847 1.00 80.62 263 TRP A C 1
ATOM 2175 O O . TRP A 1 263 ? -26.391 14.170 5.252 1.00 80.62 263 TRP A O 1
ATOM 2185 N N . HIS A 1 264 ? -25.060 13.634 6.994 1.00 76.88 264 HIS A N 1
ATOM 2186 C CA . HIS A 1 264 ? -25.145 14.925 7.666 1.00 76.88 264 HIS A CA 1
ATOM 2187 C C . HIS A 1 264 ? -24.584 16.064 6.800 1.00 76.88 264 HIS A C 1
ATOM 2189 O O . HIS A 1 264 ? -25.265 17.067 6.600 1.00 76.88 264 HIS A O 1
ATOM 2195 N N . LEU A 1 265 ? -23.389 15.887 6.221 1.00 81.25 265 LEU A N 1
ATOM 2196 C CA . LEU A 1 265 ? -22.777 16.860 5.303 1.00 81.25 265 LEU A CA 1
ATOM 2197 C C . LEU A 1 265 ? -23.633 17.124 4.057 1.00 81.25 265 LEU A C 1
ATOM 2199 O O . LEU A 1 265 ? -23.665 18.246 3.559 1.00 81.25 265 LEU A O 1
ATOM 2203 N N . LEU A 1 266 ? -24.324 16.100 3.553 1.00 85.56 266 LEU A N 1
ATOM 2204 C CA . LEU A 1 266 ? -25.189 16.199 2.377 1.00 85.56 266 LEU A CA 1
ATOM 2205 C C . LEU A 1 266 ? -26.616 16.671 2.705 1.00 85.56 266 LEU A C 1
ATOM 2207 O O . LEU A 1 266 ? -27.416 16.851 1.788 1.00 85.56 266 LEU A O 1
ATOM 2211 N N . GLY A 1 267 ? -26.959 16.864 3.983 1.00 77.25 267 GLY A N 1
ATOM 2212 C CA . GLY A 1 267 ? -28.309 17.250 4.410 1.00 77.25 267 GLY A CA 1
ATOM 2213 C C . GLY A 1 267 ? -29.376 16.179 4.143 1.00 77.25 267 GLY A C 1
ATOM 2214 O O . GLY A 1 267 ? -30.569 16.488 4.114 1.00 77.25 267 GLY A O 1
ATOM 2215 N N . LEU A 1 268 ? -28.964 14.926 3.934 1.00 66.69 268 LEU A N 1
ATOM 2216 C CA . LEU A 1 268 ? -29.836 13.792 3.638 1.00 66.69 268 LEU A CA 1
ATOM 2217 C C . LEU A 1 268 ? -30.072 13.010 4.942 1.00 66.69 268 LEU A C 1
ATOM 2219 O O . LEU A 1 268 ? -29.138 12.476 5.517 1.00 66.69 268 LEU A O 1
ATOM 2223 N N . ASN A 1 269 ? -31.323 12.931 5.399 1.00 54.81 269 ASN A N 1
ATOM 2224 C CA . ASN A 1 269 ? -31.809 12.229 6.605 1.00 54.81 269 ASN A CA 1
ATOM 2225 C C . ASN A 1 269 ? -31.518 12.844 7.983 1.00 54.81 269 ASN A C 1
ATOM 2227 O O . ASN A 1 269 ? -30.651 12.407 8.730 1.00 54.81 269 ASN A O 1
ATOM 2231 N N . ARG A 1 270 ? -32.424 13.737 8.404 1.00 53.59 270 ARG A N 1
ATOM 2232 C CA . ARG A 1 270 ? -32.545 14.224 9.789 1.00 53.59 270 ARG A CA 1
ATOM 2233 C C . ARG A 1 270 ? -32.943 13.116 10.787 1.00 53.59 270 ARG A C 1
ATOM 2235 O O . ARG A 1 270 ? -32.374 13.058 11.863 1.00 53.59 270 ARG A O 1
ATOM 2242 N N . LYS A 1 271 ? -33.837 12.189 10.407 1.00 53.53 271 LYS A N 1
ATOM 2243 C CA . LYS A 1 271 ? -34.407 11.165 11.316 1.00 53.53 271 LYS A CA 1
ATOM 2244 C C . LYS A 1 271 ? -33.451 10.018 11.674 1.00 53.53 271 LYS A C 1
ATOM 2246 O O . LYS A 1 271 ? -33.398 9.612 12.828 1.00 53.53 271 LYS A O 1
ATOM 2251 N N . ASP A 1 272 ? -32.673 9.519 10.709 1.00 51.72 272 ASP A N 1
ATOM 2252 C CA . ASP A 1 272 ? -31.675 8.469 10.973 1.00 51.72 272 ASP A CA 1
ATOM 2253 C C . ASP A 1 272 ? -30.392 9.050 11.575 1.00 51.72 272 ASP A C 1
ATOM 2255 O O . ASP A 1 272 ? -29.750 8.381 12.380 1.00 51.72 272 ASP A O 1
ATOM 2259 N N . CYS A 1 273 ? -30.033 10.299 11.232 1.00 45.81 273 CYS A N 1
ATOM 2260 C CA . CYS A 1 273 ? -28.987 11.028 11.944 1.00 45.81 273 CYS A CA 1
ATOM 2261 C C . CYS A 1 273 ? -29.386 11.287 13.391 1.00 45.81 273 CYS A C 1
ATOM 2263 O O . CYS A 1 273 ? -28.530 11.079 14.223 1.00 45.81 273 CYS A O 1
ATOM 2265 N N . GLU A 1 274 ? -30.631 11.659 13.710 1.00 47.12 274 GLU A N 1
ATOM 2266 C CA . GLU A 1 274 ? -31.099 11.826 15.097 1.00 47.12 274 GLU A CA 1
ATOM 2267 C C . GLU A 1 274 ? -31.060 10.501 15.878 1.00 47.12 274 GLU A C 1
ATOM 2269 O O . GLU A 1 274 ? -30.575 10.469 17.006 1.00 47.12 274 GLU A O 1
ATOM 2274 N N . ALA A 1 275 ? -31.476 9.385 15.265 1.00 47.75 275 ALA A N 1
ATOM 2275 C CA . ALA A 1 275 ? -31.415 8.053 15.877 1.00 47.75 275 ALA A CA 1
ATOM 2276 C C . ALA A 1 275 ? -29.976 7.517 16.024 1.00 47.75 275 ALA A C 1
ATOM 2278 O O . ALA A 1 275 ? -29.653 6.831 16.993 1.00 47.75 275 ALA A O 1
ATOM 2279 N N . TYR A 1 276 ? -29.093 7.829 15.074 1.00 45.00 276 TYR A N 1
ATOM 2280 C CA . TYR A 1 276 ? -27.684 7.463 15.133 1.00 45.00 276 TYR A CA 1
ATOM 2281 C C . TYR A 1 276 ? -26.878 8.384 16.036 1.00 45.00 276 TYR A C 1
ATOM 2283 O O . TYR A 1 276 ? -26.060 7.879 16.786 1.00 45.00 276 TYR A O 1
ATOM 2291 N N . THR A 1 277 ? -27.115 9.697 16.047 1.00 44.06 277 THR A N 1
ATOM 2292 C CA . THR A 1 277 ? -26.575 10.567 17.090 1.00 44.06 277 THR A CA 1
ATOM 2293 C C . THR A 1 277 ? -27.076 10.074 18.433 1.00 44.06 277 THR A C 1
ATOM 2295 O O . THR A 1 277 ? -26.242 9.839 19.279 1.00 44.06 277 THR A O 1
ATOM 2298 N N . ALA A 1 278 ? -28.351 9.721 18.610 1.00 41.56 278 ALA A N 1
ATOM 2299 C CA . ALA A 1 278 ? -28.830 9.113 19.858 1.00 41.56 278 ALA A CA 1
ATOM 2300 C C . ALA A 1 278 ? -28.160 7.760 20.209 1.00 41.56 278 ALA A C 1
ATOM 2302 O O . ALA A 1 278 ? -28.063 7.417 21.381 1.00 41.56 278 ALA A O 1
ATOM 2303 N N . SER A 1 279 ? -27.676 6.993 19.222 1.00 40.12 279 SER A N 1
ATOM 2304 C CA . SER A 1 279 ? -27.037 5.676 19.419 1.00 40.12 279 SER A CA 1
ATOM 2305 C C . SER A 1 279 ? -25.495 5.694 19.471 1.00 40.12 279 SER A C 1
ATOM 2307 O O . SER A 1 279 ? -24.899 4.750 20.003 1.00 40.12 279 SER A O 1
ATOM 2309 N N . ALA A 1 280 ? -24.849 6.678 18.847 1.00 38.41 280 ALA A N 1
ATOM 2310 C CA . ALA A 1 280 ? -23.403 6.789 18.628 1.00 38.41 280 ALA A CA 1
ATOM 2311 C C . ALA A 1 280 ? -22.773 7.927 19.432 1.00 38.41 280 ALA A C 1
ATOM 2313 O O . ALA A 1 280 ? -21.573 7.900 19.700 1.00 38.41 280 ALA A O 1
ATOM 2314 N N . VAL A 1 281 ? -23.586 8.878 19.890 1.00 37.00 281 VAL A N 1
ATOM 2315 C CA . VAL A 1 281 ? -23.297 9.603 21.120 1.00 37.00 281 VAL A CA 1
ATOM 2316 C C . VAL A 1 281 ? -23.200 8.531 22.204 1.00 37.00 281 VAL A C 1
ATOM 2318 O O . VAL A 1 281 ? -24.135 7.770 22.452 1.00 37.00 281 VAL A O 1
ATOM 2321 N N . HIS A 1 282 ? -22.020 8.408 22.814 1.00 34.56 282 HIS A N 1
ATOM 2322 C CA . HIS A 1 282 ? -21.930 7.894 24.179 1.00 34.56 282 HIS A CA 1
ATOM 2323 C C . HIS A 1 282 ? -23.093 8.525 24.958 1.00 34.56 282 HIS A C 1
ATOM 2325 O O . HIS A 1 282 ? -23.237 9.732 24.789 1.00 34.56 282 HIS A O 1
ATOM 2331 N N . PRO A 1 283 ? -23.903 7.805 25.757 1.00 39.69 283 PRO A N 1
ATOM 2332 C CA . PRO A 1 283 ? -25.064 8.393 26.447 1.00 39.69 283 PRO A CA 1
ATOM 2333 C C . PRO A 1 283 ? -24.782 9.774 27.087 1.00 39.69 283 PRO A C 1
ATOM 2335 O O . PRO A 1 283 ? -25.644 10.637 27.150 1.00 39.69 283 PRO A O 1
ATOM 2338 N N . ASN A 1 284 ? -23.521 10.027 27.416 1.00 41.69 284 ASN A N 1
ATOM 2339 C CA . ASN A 1 284 ? -22.968 11.219 28.026 1.00 41.69 284 ASN A CA 1
ATOM 2340 C C . ASN A 1 284 ? -22.907 12.507 27.159 1.00 41.69 284 ASN A C 1
ATOM 2342 O O . ASN A 1 284 ? -22.600 13.539 27.737 1.00 41.69 284 ASN A O 1
ATOM 2346 N N . LEU A 1 285 ? -23.146 12.552 25.830 1.00 35.47 285 LEU A N 1
ATOM 2347 C CA . LEU A 1 285 ? -23.107 13.859 25.102 1.00 35.47 285 LEU A CA 1
ATOM 2348 C C . LEU A 1 285 ? -24.467 14.563 24.989 1.00 35.47 285 LEU A C 1
ATOM 2350 O O . LEU A 1 285 ? -24.488 15.781 24.831 1.00 35.47 285 LEU A O 1
ATOM 2354 N N . HIS A 1 286 ? -25.587 13.842 25.117 1.00 36.16 286 HIS A N 1
ATOM 2355 C CA . HIS A 1 286 ? -26.880 14.503 25.351 1.00 36.16 286 HIS A CA 1
ATOM 2356 C C . HIS A 1 286 ? -26.920 15.127 26.760 1.00 36.16 286 HIS A C 1
ATOM 2358 O O . HIS A 1 286 ? -27.552 16.161 26.967 1.00 36.16 286 HIS A O 1
ATOM 2364 N N . ASP A 1 287 ? -26.131 14.550 27.669 1.00 42.34 287 ASP A N 1
ATOM 2365 C CA . ASP A 1 287 ? -25.915 14.985 29.047 1.00 42.34 287 ASP A CA 1
ATOM 2366 C C . ASP A 1 287 ? -25.018 16.239 29.146 1.00 42.34 287 ASP A C 1
ATOM 2368 O O . ASP A 1 287 ? -25.214 17.104 29.993 1.00 42.34 287 ASP A O 1
ATOM 2372 N N . PHE A 1 288 ? -24.072 16.442 28.214 1.00 34.91 288 PHE A N 1
ATOM 2373 C CA . PHE A 1 288 ? -23.214 17.642 28.216 1.00 34.91 288 PHE A CA 1
ATOM 2374 C C . PHE A 1 288 ? -23.962 18.944 27.896 1.00 34.91 288 PHE A C 1
ATOM 2376 O O . PHE A 1 288 ? -23.529 20.012 28.329 1.00 34.91 288 PHE A O 1
ATOM 2383 N N . THR A 1 289 ? -25.078 18.878 27.164 1.00 31.98 289 THR A N 1
ATOM 2384 C CA . THR A 1 289 ? -25.940 20.046 26.916 1.00 31.98 289 THR A CA 1
ATOM 2385 C C . THR A 1 289 ? -26.954 20.302 28.032 1.00 31.98 289 THR A C 1
ATOM 2387 O O . THR A 1 289 ? -27.470 21.414 28.114 1.00 31.98 289 THR A O 1
ATOM 2390 N N . GLU A 1 290 ? -27.187 19.329 28.920 1.00 37.78 290 GLU A N 1
ATOM 2391 C CA . GLU A 1 290 ? -27.971 19.498 30.155 1.00 37.78 290 GLU A CA 1
ATOM 2392 C C . GLU A 1 290 ? -27.096 19.843 31.377 1.00 37.78 290 GLU A C 1
ATOM 2394 O O . GLU A 1 290 ? -27.593 20.360 32.376 1.00 37.78 290 GLU A O 1
ATOM 2399 N N . LYS A 1 291 ? -25.765 19.707 31.258 1.00 39.72 291 LYS A N 1
ATOM 2400 C CA . LYS A 1 291 ? -24.738 20.041 32.268 1.00 39.72 291 LYS A CA 1
ATOM 2401 C C . LYS A 1 291 ? -24.585 21.541 32.590 1.00 39.72 291 LYS A C 1
ATOM 2403 O O . LYS A 1 291 ? -23.507 21.990 32.978 1.00 39.72 291 LYS A O 1
ATOM 2408 N N . ILE A 1 292 ? -25.645 22.333 32.427 1.00 37.50 292 ILE A N 1
ATOM 2409 C CA . ILE A 1 292 ? -25.722 23.724 32.901 1.00 37.50 292 ILE A CA 1
ATOM 2410 C C . ILE A 1 292 ? -26.612 23.837 34.154 1.00 37.50 292 ILE A C 1
ATOM 2412 O O . ILE A 1 292 ? -26.557 24.859 34.832 1.00 37.50 292 ILE A O 1
ATOM 2416 N N . MET A 1 293 ? -27.341 22.785 34.551 1.00 38.91 293 MET A N 1
ATOM 2417 C CA . MET A 1 293 ? -28.068 22.752 35.827 1.00 38.91 293 MET A CA 1
ATOM 2418 C C . MET A 1 293 ? -27.947 21.353 36.457 1.00 38.91 293 MET A C 1
ATOM 2420 O O . MET A 1 293 ? -28.331 20.389 35.804 1.00 38.91 293 MET A O 1
ATOM 2424 N N . PRO A 1 294 ? -27.421 21.193 37.686 1.00 53.72 294 PRO A N 1
ATOM 2425 C CA . PRO A 1 294 ? -27.497 19.905 38.370 1.00 53.72 294 PRO A CA 1
ATOM 2426 C C . PRO A 1 294 ? -28.973 19.530 38.566 1.00 53.72 294 PRO A C 1
ATOM 2428 O O . PRO A 1 294 ? -29.753 20.326 39.096 1.00 53.72 294 PRO A O 1
ATOM 2431 N N . ASN A 1 295 ? -29.360 18.340 38.102 1.00 73.81 295 ASN A N 1
ATOM 2432 C CA . ASN A 1 295 ? -30.691 17.796 38.353 1.00 73.81 295 ASN A CA 1
ATOM 2433 C C . ASN A 1 295 ? -30.834 17.473 39.850 1.00 73.81 295 ASN A C 1
ATOM 2435 O O . ASN A 1 295 ? -29.878 17.067 40.508 1.00 73.81 295 ASN A O 1
ATOM 2439 N N . ASN A 1 296 ? -32.030 17.686 40.394 1.00 87.06 296 ASN A N 1
ATOM 2440 C CA . ASN A 1 296 ? -32.356 17.378 41.784 1.00 87.06 296 ASN A CA 1
ATOM 2441 C C . ASN A 1 296 ? -33.117 16.052 41.831 1.00 87.06 296 ASN A C 1
ATOM 2443 O O . ASN A 1 296 ? -34.139 15.925 41.155 1.00 87.06 296 ASN A O 1
ATOM 2447 N N . TYR A 1 297 ? -32.653 15.107 42.646 1.00 88.94 297 TYR A N 1
ATOM 2448 C CA . TYR A 1 297 ? -33.274 13.790 42.806 1.00 88.94 297 TYR A CA 1
ATOM 2449 C C . TYR A 1 297 ? -33.796 13.602 44.224 1.00 88.94 297 TYR A C 1
ATOM 2451 O O . TYR A 1 297 ? -33.153 14.009 45.191 1.00 88.94 297 TYR A O 1
ATOM 2459 N N . THR A 1 298 ? -34.951 12.962 44.359 1.00 90.88 298 THR A N 1
ATOM 2460 C CA . THR A 1 298 ? -35.493 12.550 45.657 1.00 90.88 298 THR A CA 1
ATOM 2461 C C . THR A 1 298 ? -34.920 11.199 46.078 1.00 90.88 298 THR A C 1
ATOM 2463 O O . THR A 1 298 ? -34.431 10.422 45.255 1.00 90.88 298 THR A O 1
ATOM 2466 N N . LEU A 1 299 ? -35.037 10.861 47.366 1.00 89.75 299 LEU A N 1
ATOM 2467 C CA . LEU A 1 299 ? -34.657 9.530 47.852 1.00 89.75 299 LEU A CA 1
ATOM 2468 C C . LEU A 1 299 ? -35.429 8.411 47.128 1.00 89.75 299 LEU A C 1
ATOM 2470 O O . LEU A 1 299 ? -34.876 7.345 46.874 1.00 89.75 299 LEU A O 1
ATOM 2474 N N . THR A 1 300 ? -36.691 8.657 46.768 1.00 89.75 300 THR A N 1
ATOM 2475 C CA . THR A 1 300 ? -37.524 7.690 46.040 1.00 89.75 300 THR A CA 1
ATOM 2476 C C . THR A 1 300 ? -37.013 7.442 44.626 1.00 89.75 300 THR A C 1
ATOM 2478 O O . THR A 1 300 ? -37.061 6.300 44.171 1.00 89.75 300 THR A O 1
ATOM 2481 N N . ASP A 1 301 ? -36.483 8.473 43.960 1.00 88.62 301 ASP A N 1
ATOM 2482 C CA . ASP A 1 301 ? -35.863 8.314 42.644 1.00 88.62 301 ASP A CA 1
ATOM 2483 C C . ASP A 1 301 ? -34.675 7.359 42.760 1.00 88.62 301 ASP A C 1
ATOM 2485 O O . ASP A 1 301 ? -34.668 6.319 42.108 1.00 88.62 301 ASP A O 1
ATOM 2489 N N . VAL A 1 302 ? -33.750 7.616 43.691 1.00 91.19 302 VAL A N 1
ATOM 2490 C CA . VAL A 1 302 ? -32.569 6.762 43.920 1.00 91.19 302 VAL A CA 1
ATOM 2491 C C . VAL A 1 302 ? -32.960 5.323 44.282 1.00 91.19 302 VAL A C 1
ATOM 2493 O O . VAL A 1 302 ? -32.408 4.377 43.724 1.00 91.19 302 VAL A O 1
ATOM 2496 N N . GLN A 1 303 ? -33.963 5.134 45.144 1.00 92.19 303 GLN A N 1
ATOM 2497 C CA . GLN A 1 303 ? -34.452 3.809 45.556 1.00 92.19 303 GLN A CA 1
ATOM 2498 C C . GLN A 1 303 ? -35.056 2.979 44.413 1.00 92.19 303 GLN A C 1
ATOM 2500 O O . GLN A 1 303 ? -35.192 1.761 44.547 1.00 92.19 303 GLN A O 1
ATOM 2505 N N . SER A 1 304 ? -35.419 3.603 43.290 1.00 89.44 304 SER A N 1
ATOM 2506 C CA . SER A 1 304 ? -35.897 2.881 42.106 1.00 89.44 304 SER A CA 1
ATOM 2507 C C . SER A 1 304 ? -34.765 2.249 41.280 1.00 89.44 304 SER A C 1
ATOM 2509 O O . SER A 1 304 ? -35.020 1.342 40.486 1.00 89.44 304 SER A O 1
ATOM 2511 N N . HIS A 1 305 ? -33.511 2.643 41.526 1.00 92.75 305 HIS A N 1
ATOM 2512 C CA . HIS A 1 305 ? -32.321 2.181 40.810 1.00 92.75 305 HIS A CA 1
ATOM 2513 C C . HIS A 1 305 ? -31.494 1.213 41.677 1.00 92.75 305 HIS A C 1
ATOM 2515 O O . HIS A 1 305 ? -30.422 1.548 42.183 1.00 92.75 305 HIS A O 1
ATOM 2521 N N . THR A 1 306 ? -32.018 -0.005 41.856 1.00 92.12 306 THR A N 1
ATOM 2522 C CA . THR A 1 306 ? -31.456 -1.056 42.736 1.00 92.12 306 THR A CA 1
ATOM 2523 C C . THR A 1 306 ? -30.945 -2.295 41.991 1.00 92.12 306 THR A C 1
ATOM 2525 O O . THR A 1 306 ? -30.656 -3.324 42.603 1.00 92.12 306 THR A O 1
ATOM 2528 N N . THR A 1 307 ? -30.861 -2.237 40.662 1.00 86.81 307 THR A N 1
ATOM 2529 C CA . THR A 1 307 ? -30.587 -3.409 39.816 1.00 86.81 307 THR A CA 1
ATOM 2530 C C . THR A 1 307 ? -29.270 -3.282 39.074 1.00 86.81 307 THR A C 1
ATOM 2532 O O . THR A 1 307 ? -28.754 -2.195 38.872 1.00 86.81 307 THR A O 1
ATOM 2535 N N . GLU A 1 308 ? -28.762 -4.405 38.591 1.00 82.50 308 GLU A N 1
ATOM 2536 C CA . GLU A 1 308 ? -27.519 -4.489 37.824 1.00 82.50 308 GLU A CA 1
ATOM 2537 C C . GLU A 1 308 ? -27.488 -3.611 36.564 1.00 82.50 308 GLU A C 1
ATOM 2539 O O . GLU A 1 308 ? -26.447 -3.066 36.213 1.00 82.50 308 GLU A O 1
ATOM 2544 N N . ASP A 1 309 ? -28.636 -3.456 35.904 1.00 78.06 309 ASP A N 1
ATOM 2545 C CA . ASP A 1 309 ? -28.783 -2.639 34.696 1.00 78.06 309 ASP A CA 1
ATOM 2546 C C . ASP A 1 309 ? -29.126 -1.171 35.014 1.00 78.06 309 ASP A C 1
ATOM 2548 O O . ASP A 1 309 ? -29.350 -0.373 34.102 1.00 78.06 309 ASP A O 1
ATOM 2552 N N . SER A 1 310 ? -29.235 -0.821 36.301 1.00 85.12 310 SER A N 1
ATOM 2553 C CA . SER A 1 310 ? -29.689 0.483 36.779 1.00 85.12 310 SER A CA 1
ATOM 2554 C C . SER A 1 310 ? -29.437 0.606 38.290 1.00 85.12 310 SER A C 1
ATOM 2556 O O . SER A 1 310 ? -30.324 0.265 39.090 1.00 85.12 310 SER A O 1
ATOM 2558 N N . LEU A 1 311 ? -28.241 1.076 38.664 1.00 90.94 311 LEU A N 1
ATOM 2559 C CA . LEU A 1 311 ? -27.755 1.164 40.043 1.00 90.94 311 LEU A CA 1
ATOM 2560 C C . LEU A 1 311 ? -27.249 2.560 40.389 1.00 90.94 311 LEU A C 1
ATOM 2562 O O . LEU A 1 311 ? -26.211 3.005 39.889 1.00 90.94 311 LEU A O 1
ATOM 2566 N N . TRP A 1 312 ? -27.956 3.223 41.299 1.00 95.94 312 TRP A N 1
ATOM 2567 C CA . TRP A 1 312 ? -27.568 4.536 41.807 1.00 95.94 312 TRP A CA 1
ATOM 2568 C C . TRP A 1 312 ? -27.208 4.464 43.284 1.00 95.94 312 TRP A C 1
ATOM 2570 O O . TRP A 1 312 ? -27.771 3.665 44.032 1.00 95.94 312 TRP A O 1
ATOM 2580 N N . ILE A 1 313 ? -26.286 5.325 43.705 1.00 95.69 313 ILE A N 1
ATOM 2581 C CA . ILE A 1 313 ? -25.884 5.469 45.106 1.00 95.69 313 ILE A CA 1
ATOM 2582 C C . ILE A 1 313 ? -25.811 6.945 45.488 1.00 95.69 313 ILE A C 1
ATOM 2584 O O . ILE A 1 313 ? -25.565 7.812 44.644 1.00 95.69 313 ILE A O 1
ATOM 2588 N N . ILE A 1 314 ? -25.998 7.233 46.774 1.00 96.50 314 ILE A N 1
ATOM 2589 C CA . ILE A 1 314 ? -25.778 8.566 47.337 1.00 96.50 314 ILE A CA 1
ATOM 2590 C C . ILE A 1 314 ? -24.436 8.581 48.068 1.00 96.50 314 ILE A C 1
ATOM 2592 O O . ILE A 1 314 ? -24.146 7.690 48.861 1.00 96.50 314 ILE A O 1
ATOM 2596 N N . ILE A 1 315 ? -23.620 9.607 47.819 1.00 94.69 315 ILE A N 1
ATOM 2597 C CA . ILE A 1 315 ? -22.415 9.898 48.606 1.00 94.69 315 ILE A CA 1
ATOM 2598 C C . ILE A 1 315 ? -22.420 11.389 48.941 1.00 94.69 315 ILE A C 1
ATOM 2600 O O . ILE A 1 315 ? -22.419 12.240 48.055 1.00 94.69 315 ILE A O 1
ATOM 2604 N N . LYS A 1 316 ? -22.424 11.730 50.232 1.00 92.56 316 LYS A N 1
ATOM 2605 C CA . LYS A 1 316 ? -22.407 13.107 50.757 1.00 92.56 316 LYS A CA 1
ATOM 2606 C C . LYS A 1 316 ? -23.499 14.003 50.156 1.00 92.56 316 LYS A C 1
ATOM 2608 O O . LYS A 1 316 ? -23.241 15.156 49.815 1.00 92.56 316 LYS A O 1
ATOM 2613 N N . GLY A 1 317 ? -24.714 13.466 50.020 1.00 90.75 317 GLY A N 1
ATOM 2614 C CA . GLY A 1 317 ? -25.868 14.192 49.473 1.00 90.75 317 GLY A CA 1
ATOM 2615 C C . GLY A 1 317 ? -25.818 14.419 47.959 1.00 90.75 317 GLY A C 1
ATOM 2616 O O . GLY A 1 317 ? -26.598 15.209 47.434 1.00 90.75 317 GLY A O 1
ATOM 2617 N N . LYS A 1 318 ? -24.911 13.742 47.253 1.00 93.62 318 LYS A N 1
ATOM 2618 C CA . LYS A 1 318 ? -24.815 13.733 45.792 1.00 93.62 318 LYS A CA 1
ATOM 2619 C C . LYS A 1 318 ? -25.222 12.372 45.260 1.00 93.62 318 LYS A C 1
ATOM 2621 O O . LYS A 1 318 ? -24.904 11.362 45.884 1.00 93.62 318 LYS A O 1
ATOM 2626 N N . VAL A 1 319 ? -25.910 12.355 44.127 1.00 94.50 319 VAL A N 1
ATOM 2627 C CA . VAL A 1 319 ? -26.391 11.136 43.478 1.00 94.50 319 VAL A CA 1
ATOM 2628 C C . VAL A 1 319 ? -25.457 10.766 42.335 1.00 94.50 319 VAL A C 1
ATOM 2630 O O . VAL A 1 319 ? -25.092 11.615 41.512 1.00 94.50 319 VAL A O 1
ATOM 2633 N N . TYR A 1 320 ? -25.079 9.491 42.298 1.00 92.88 320 TYR A N 1
ATOM 2634 C CA . TYR A 1 320 ? -24.162 8.931 41.317 1.00 92.88 320 TYR A CA 1
ATOM 2635 C C . TYR A 1 320 ? -24.795 7.734 40.618 1.00 92.88 320 TYR A C 1
ATOM 2637 O O . TYR A 1 320 ? -25.268 6.811 41.286 1.00 92.88 320 TYR A O 1
ATOM 2645 N N . ASP A 1 321 ? -24.754 7.728 39.287 1.00 92.75 321 ASP A N 1
ATOM 2646 C CA . ASP A 1 321 ? -25.087 6.551 38.490 1.00 92.75 321 ASP A CA 1
ATOM 2647 C C . ASP A 1 321 ? -23.823 5.719 38.271 1.00 92.75 321 ASP A C 1
ATOM 2649 O O . ASP A 1 321 ? -22.973 6.040 37.439 1.00 92.75 321 ASP A O 1
ATOM 2653 N N . VAL A 1 322 ? -23.695 4.638 39.037 1.00 92.12 322 VAL A N 1
ATOM 2654 C CA . VAL A 1 322 ? -22.530 3.745 38.994 1.00 92.12 322 VAL A CA 1
ATOM 2655 C C . VAL A 1 322 ? -22.827 2.449 38.236 1.00 92.12 322 VAL A C 1
ATOM 2657 O O . VAL A 1 322 ? -22.041 1.503 38.305 1.00 92.12 322 VAL A O 1
ATOM 2660 N N . THR A 1 323 ? -23.918 2.400 37.461 1.00 85.69 323 THR A N 1
ATOM 2661 C CA . THR A 1 323 ? -24.326 1.222 36.673 1.00 85.69 323 THR A CA 1
ATOM 2662 C C . THR A 1 323 ? -23.189 0.715 35.784 1.00 85.69 323 THR A C 1
ATOM 2664 O O . THR A 1 323 ? -22.906 -0.478 35.723 1.00 85.69 323 THR A O 1
ATOM 2667 N N . LEU A 1 324 ? -22.476 1.630 35.122 1.00 80.94 324 LEU A N 1
ATOM 2668 C CA . LEU A 1 324 ? -21.358 1.283 34.237 1.00 80.94 324 LEU A CA 1
ATOM 2669 C C . LEU A 1 324 ? -20.056 0.972 34.988 1.00 80.94 324 LEU A C 1
ATOM 2671 O O . LEU A 1 324 ? -19.145 0.395 34.400 1.00 80.94 324 LEU A O 1
ATOM 2675 N N . PHE A 1 325 ? -19.973 1.335 36.269 1.00 86.25 325 PHE A N 1
ATOM 2676 C CA . PHE A 1 325 ? -18.792 1.134 37.108 1.00 86.25 325 PHE A CA 1
ATOM 2677 C C . PHE A 1 325 ? -18.832 -0.179 37.901 1.00 86.25 325 PHE A C 1
ATOM 2679 O O . PHE A 1 325 ? -17.809 -0.603 38.435 1.00 86.25 325 PHE A O 1
ATOM 2686 N N . LEU A 1 326 ? -19.984 -0.858 37.940 1.00 79.56 326 LEU A N 1
ATOM 2687 C CA . LEU A 1 326 ? -20.192 -2.116 38.667 1.00 79.56 326 LEU A CA 1
ATOM 2688 C C . LEU A 1 326 ? -19.089 -3.158 38.432 1.00 79.56 326 LEU A C 1
ATOM 2690 O O . LEU A 1 326 ? -18.578 -3.740 39.387 1.00 79.56 326 LEU A O 1
ATOM 2694 N N . ASP A 1 327 ? -18.706 -3.369 37.171 1.00 78.94 327 ASP A N 1
ATOM 2695 C CA . ASP A 1 327 ? -17.695 -4.364 36.784 1.00 78.94 327 ASP A CA 1
ATOM 2696 C C . ASP A 1 327 ? -16.253 -3.832 36.846 1.00 78.94 327 ASP A C 1
ATOM 2698 O O . ASP A 1 327 ? -15.297 -4.608 36.778 1.00 78.94 327 ASP A O 1
ATOM 2702 N N . GLU A 1 328 ? -16.084 -2.516 36.968 1.00 78.00 328 GLU A N 1
ATOM 2703 C CA . GLU A 1 328 ? -14.780 -1.849 37.034 1.00 78.00 328 GLU A CA 1
ATOM 2704 C C . GLU A 1 328 ? -14.344 -1.562 38.478 1.00 78.00 328 GLU A C 1
ATOM 2706 O O . GLU A 1 328 ? -13.166 -1.283 38.722 1.00 78.00 328 GLU A O 1
ATOM 2711 N N . HIS A 1 329 ? -15.262 -1.675 39.443 1.00 87.44 329 HIS A N 1
ATOM 2712 C CA . HIS A 1 329 ? -15.002 -1.396 40.846 1.00 87.44 329 HIS A CA 1
ATOM 2713 C C . HIS A 1 329 ? -13.973 -2.375 41.452 1.00 87.44 329 HIS A C 1
ATOM 2715 O O . HIS A 1 329 ? -14.254 -3.571 41.578 1.00 87.44 329 HIS A O 1
ATOM 2721 N N . PRO A 1 330 ? -12.795 -1.898 41.909 1.00 84.19 330 PRO A N 1
ATOM 2722 C CA . PRO A 1 330 ? -11.744 -2.766 42.452 1.00 84.19 330 PRO A CA 1
ATOM 2723 C C . PRO A 1 330 ? -12.149 -3.545 43.712 1.00 84.19 330 PRO A C 1
ATOM 2725 O O . PRO A 1 330 ? -11.558 -4.586 43.996 1.00 84.19 330 PRO A O 1
ATOM 2728 N N . GLY A 1 331 ? -13.143 -3.051 44.461 1.00 82.12 331 GLY A N 1
ATOM 2729 C CA . GLY A 1 331 ? -13.716 -3.731 45.627 1.00 82.12 331 GLY A CA 1
ATOM 2730 C C . GLY A 1 331 ? -14.691 -4.861 45.279 1.00 82.12 331 GLY A C 1
ATOM 2731 O O . GLY A 1 331 ? -15.167 -5.546 46.180 1.00 82.12 331 GLY A O 1
ATOM 2732 N N . GLY A 1 332 ? -14.972 -5.072 43.990 1.00 82.31 332 GLY A N 1
ATOM 2733 C CA . GLY A 1 332 ? -15.927 -6.055 43.492 1.00 82.31 332 GLY A CA 1
ATOM 2734 C C . GLY A 1 332 ? -17.318 -5.471 43.246 1.00 82.31 332 GLY A C 1
ATOM 2735 O O . GLY A 1 332 ? -17.664 -4.391 43.726 1.00 82.31 332 GLY A O 1
ATOM 2736 N N . ARG A 1 333 ? -18.120 -6.217 42.484 1.00 87.62 333 ARG A N 1
ATOM 2737 C CA . ARG A 1 333 ? -19.502 -5.867 42.127 1.00 87.62 333 ARG A CA 1
ATOM 2738 C C . ARG A 1 333 ? -20.436 -5.918 43.334 1.00 87.62 333 ARG A C 1
ATOM 2740 O O . ARG A 1 333 ? -21.250 -5.020 43.526 1.00 87.62 333 ARG A O 1
ATOM 2747 N N . ASP A 1 334 ? -20.289 -6.959 44.152 1.00 88.38 334 ASP A N 1
ATOM 2748 C CA . ASP A 1 334 ? -21.212 -7.266 45.249 1.00 88.38 334 ASP A CA 1
ATOM 2749 C C . ASP A 1 334 ? -21.307 -6.116 46.260 1.00 88.38 334 ASP A C 1
ATOM 2751 O O . ASP A 1 334 ? -22.398 -5.775 46.704 1.00 88.38 334 ASP A O 1
ATOM 2755 N N . VAL A 1 335 ? -20.192 -5.431 46.537 1.00 90.12 335 VAL A N 1
ATOM 2756 C CA . VAL A 1 335 ? -20.171 -4.309 47.489 1.00 90.12 335 VAL A CA 1
ATOM 2757 C C . VAL A 1 335 ? -20.918 -3.069 46.985 1.00 90.12 335 VAL A C 1
ATOM 2759 O O . VAL A 1 335 ? -21.461 -2.320 47.791 1.00 90.12 335 VAL A O 1
ATOM 2762 N N . LEU A 1 336 ? -20.991 -2.849 45.666 1.00 90.88 336 LEU A N 1
ATOM 2763 C CA . LEU A 1 336 ? -21.823 -1.783 45.094 1.00 90.88 336 LEU A CA 1
ATOM 2764 C C . LEU A 1 336 ? -23.296 -2.197 45.061 1.00 90.88 336 LEU A C 1
ATOM 2766 O O . LEU A 1 336 ? -24.164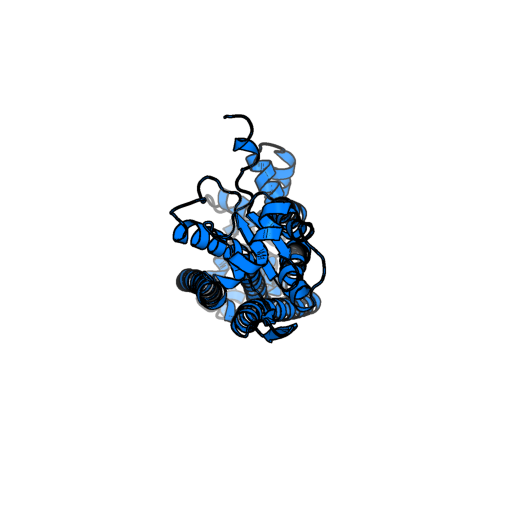 -1.380 45.359 1.00 90.88 336 LEU A O 1
ATOM 2770 N N . MET A 1 337 ? -23.575 -3.469 44.760 1.00 91.88 337 MET A N 1
ATOM 2771 C CA . MET A 1 337 ? -24.932 -4.026 44.790 1.00 91.88 337 MET A CA 1
ATOM 2772 C C . MET A 1 337 ? -25.558 -3.973 46.190 1.00 91.88 337 MET A C 1
ATOM 2774 O O . MET A 1 337 ? -26.753 -3.715 46.309 1.00 91.88 337 MET A O 1
ATOM 2778 N N . GLU A 1 338 ? -24.773 -4.151 47.255 1.00 93.25 338 GLU A N 1
ATOM 2779 C CA . GLU A 1 338 ? -25.244 -3.999 48.642 1.00 93.25 338 GLU A CA 1
ATOM 2780 C C . GLU A 1 338 ? -25.705 -2.570 48.968 1.00 93.25 338 GLU A C 1
ATOM 2782 O O . GLU A 1 338 ? -26.599 -2.383 49.796 1.00 93.25 338 GLU A O 1
ATOM 2787 N N . GLN A 1 339 ? -25.127 -1.571 48.297 1.00 95.69 339 GLN A N 1
ATOM 2788 C CA . GLN A 1 339 ? -25.438 -0.150 48.476 1.00 95.69 339 GLN A CA 1
ATOM 2789 C C . GLN A 1 339 ? -26.407 0.394 47.415 1.00 95.69 339 GLN A C 1
ATOM 2791 O O . GLN A 1 339 ? -26.695 1.591 47.390 1.00 95.69 339 GLN A O 1
ATOM 2796 N N . ALA A 1 340 ? -26.927 -0.470 46.540 1.00 94.06 340 ALA A N 1
ATOM 2797 C CA . ALA A 1 340 ? -27.812 -0.081 45.454 1.00 94.06 340 ALA A CA 1
ATOM 2798 C C . ALA A 1 340 ? -29.061 0.640 45.985 1.00 94.06 340 ALA A C 1
ATOM 2800 O O . ALA A 1 340 ? -29.755 0.139 46.875 1.00 94.06 340 ALA A O 1
ATOM 2801 N N . GLY A 1 341 ? -29.346 1.821 45.440 1.00 94.06 341 GLY A N 1
ATOM 2802 C CA . GLY A 1 341 ? -30.482 2.657 45.818 1.00 94.06 341 GLY A CA 1
ATOM 2803 C C . GLY A 1 341 ? -30.393 3.289 47.214 1.00 94.06 341 GLY A C 1
ATOM 2804 O O . GLY A 1 341 ? -31.419 3.728 47.738 1.00 94.06 341 GLY A O 1
ATOM 2805 N N . GLN A 1 342 ? -29.210 3.308 47.842 1.00 95.69 342 GLN A N 1
ATOM 2806 C CA . GLN A 1 342 ? -29.006 3.733 49.234 1.00 95.69 342 GLN A CA 1
ATOM 2807 C C . GLN A 1 342 ? -27.937 4.830 49.379 1.00 95.69 342 GLN A C 1
ATOM 2809 O O . GLN A 1 342 ? -27.234 5.187 48.431 1.00 95.69 342 GLN A O 1
ATOM 2814 N N . ASP A 1 343 ? -27.830 5.380 50.594 1.00 96.06 343 ASP A N 1
ATOM 2815 C CA . ASP A 1 343 ? -26.735 6.267 50.988 1.00 96.06 343 ASP A CA 1
ATOM 2816 C C . ASP A 1 343 ? -25.507 5.457 51.403 1.00 96.06 343 ASP A C 1
ATOM 2818 O O . ASP A 1 343 ? -25.445 4.885 52.488 1.00 96.06 343 ASP A O 1
ATOM 2822 N N . ALA A 1 344 ? -24.529 5.433 50.501 1.00 95.38 344 ALA A N 1
ATOM 2823 C CA . ALA A 1 344 ? -23.275 4.711 50.620 1.00 95.38 344 ALA A CA 1
ATOM 2824 C C . ALA A 1 344 ? -22.161 5.564 51.254 1.00 95.38 344 ALA A C 1
ATOM 2826 O O . ALA A 1 344 ? -20.997 5.167 51.213 1.00 95.38 344 ALA A O 1
ATOM 2827 N N . THR A 1 345 ? -22.467 6.748 51.804 1.00 94.38 345 THR A N 1
ATOM 2828 C CA . THR A 1 345 ? -21.451 7.689 52.313 1.00 94.38 345 THR A CA 1
ATOM 2829 C C . THR A 1 345 ? -20.534 7.063 53.360 1.00 94.38 345 THR A C 1
ATOM 2831 O O . THR A 1 345 ? -19.318 7.243 53.289 1.00 94.38 345 THR A O 1
ATOM 2834 N N . GLU A 1 346 ? -21.105 6.343 54.325 1.00 92.50 346 GLU A N 1
ATOM 2835 C CA . GLU A 1 346 ? -20.351 5.691 55.402 1.00 92.50 346 GLU A CA 1
ATOM 2836 C C . GLU A 1 346 ? -19.447 4.591 54.833 1.00 92.50 346 GLU A C 1
ATOM 2838 O O . GLU A 1 346 ? -18.229 4.652 54.991 1.00 92.50 346 GLU A O 1
ATOM 2843 N N . ALA A 1 347 ? -20.021 3.678 54.040 1.00 90.25 347 ALA A N 1
ATOM 2844 C CA . ALA A 1 347 ? -19.280 2.611 53.369 1.00 90.25 347 ALA A CA 1
ATOM 2845 C C . ALA A 1 347 ? -18.138 3.151 52.484 1.00 90.25 347 ALA A C 1
ATOM 2847 O O . ALA A 1 347 ? -17.051 2.574 52.433 1.00 90.25 347 ALA A O 1
ATOM 2848 N N . PHE A 1 348 ? -18.358 4.278 51.804 1.00 91.81 348 PHE A N 1
ATOM 2849 C CA . PHE A 1 348 ? -17.363 4.898 50.937 1.00 91.81 348 PHE A CA 1
ATOM 2850 C C . PHE A 1 348 ? -16.196 5.530 51.714 1.00 91.81 348 PHE A C 1
ATOM 2852 O O . PHE A 1 348 ? -15.041 5.417 51.283 1.00 91.81 348 PHE A O 1
ATOM 2859 N N . GLU A 1 349 ? -16.459 6.204 52.837 1.00 89.81 349 GLU A N 1
ATOM 2860 C CA . GLU A 1 349 ? -15.407 6.843 53.640 1.00 89.81 349 GLU A CA 1
ATOM 2861 C C . GLU A 1 349 ? -14.637 5.840 54.512 1.00 89.81 349 GLU A C 1
ATOM 2863 O O . GLU A 1 349 ? -13.418 5.980 54.640 1.00 89.81 349 GLU A O 1
ATOM 2868 N N . ASP A 1 350 ? -15.293 4.795 55.022 1.00 89.81 350 ASP A N 1
ATOM 2869 C CA . ASP A 1 350 ? -14.675 3.774 55.883 1.00 89.81 350 ASP A CA 1
ATOM 2870 C C . ASP A 1 350 ? -13.589 2.956 55.171 1.00 89.81 350 ASP A C 1
ATOM 2872 O O . ASP A 1 350 ? -12.597 2.550 55.780 1.00 89.81 350 ASP A O 1
ATOM 2876 N N . ILE A 1 351 ? -13.738 2.747 53.861 1.00 87.06 351 ILE A N 1
ATOM 2877 C CA . ILE A 1 351 ? -12.763 2.018 53.036 1.00 87.06 351 ILE A CA 1
ATOM 2878 C C . ILE A 1 351 ? -11.491 2.850 52.785 1.00 87.06 351 ILE A C 1
ATOM 2880 O O . ILE A 1 351 ? -10.427 2.291 52.511 1.00 87.06 351 ILE A O 1
ATOM 2884 N N . GLY A 1 352 ? -11.560 4.181 52.899 1.00 82.81 352 GLY A N 1
ATOM 2885 C CA . GLY A 1 352 ? -10.399 5.054 52.711 1.00 82.81 352 GLY A CA 1
ATOM 2886 C C . GLY A 1 352 ? -9.933 5.173 51.254 1.00 82.81 352 GLY A C 1
ATOM 2887 O O . GLY A 1 352 ? -8.735 5.097 50.976 1.00 82.81 352 GLY A O 1
ATOM 2888 N N . HIS A 1 353 ? -10.867 5.375 50.318 1.00 88.38 353 HIS A N 1
ATOM 2889 C CA . HIS A 1 353 ? -10.573 5.590 48.894 1.00 88.38 353 HIS A CA 1
ATOM 2890 C C . HIS A 1 353 ? -9.532 6.706 48.659 1.00 88.38 353 HIS A C 1
ATOM 2892 O O . HIS A 1 353 ? -9.560 7.755 49.314 1.00 88.38 353 HIS A O 1
ATOM 2898 N N . SER A 1 354 ? -8.617 6.488 47.703 1.00 86.00 354 SER A N 1
ATOM 2899 C CA . SER A 1 354 ? -7.556 7.441 47.340 1.00 86.00 354 SER A CA 1
ATOM 2900 C C . SER A 1 354 ? -8.113 8.758 46.777 1.00 86.00 354 SER A C 1
ATOM 2902 O O . SER A 1 354 ? -9.272 8.836 46.373 1.00 86.00 354 SER A O 1
ATOM 2904 N N . GLY A 1 355 ? -7.276 9.803 46.715 1.00 78.38 355 GLY A N 1
ATOM 2905 C CA . GLY A 1 355 ? -7.652 11.085 46.100 1.00 78.38 355 GLY A CA 1
ATOM 2906 C C . GLY A 1 355 ? -8.148 10.923 44.660 1.00 78.38 355 GLY A C 1
ATOM 2907 O O . GLY A 1 355 ? -9.218 11.422 44.329 1.00 78.38 355 GLY A O 1
ATOM 2908 N N . ASP A 1 356 ? -7.437 10.128 43.860 1.00 73.62 356 ASP A N 1
ATOM 2909 C CA . ASP A 1 356 ? -7.806 9.830 42.471 1.00 73.62 356 ASP A CA 1
ATOM 2910 C C . ASP A 1 356 ? -9.157 9.096 42.374 1.00 73.62 356 ASP A C 1
ATOM 2912 O O . ASP A 1 356 ? -9.966 9.391 41.498 1.00 73.62 356 ASP A O 1
ATOM 2916 N N . ALA A 1 357 ? -9.451 8.174 43.301 1.00 78.12 357 ALA A N 1
ATOM 2917 C CA . ALA A 1 357 ? -10.744 7.486 43.348 1.00 78.12 357 ALA A CA 1
ATOM 2918 C C . ALA A 1 357 ? -11.892 8.444 43.714 1.00 78.12 357 ALA A C 1
ATOM 2920 O O . ALA A 1 357 ? -12.993 8.333 43.178 1.00 78.12 357 ALA A O 1
ATOM 2921 N N . LYS A 1 358 ? -11.629 9.424 44.589 1.00 84.75 358 LYS A N 1
ATOM 2922 C CA . LYS A 1 358 ? -12.587 10.492 44.918 1.00 84.75 358 LYS A CA 1
ATOM 2923 C C . LYS A 1 358 ? -12.799 11.457 43.750 1.00 84.75 358 LYS A C 1
ATOM 2925 O O . LYS A 1 358 ? -13.898 11.978 43.601 1.00 84.75 358 LYS A O 1
ATOM 2930 N N . GLU A 1 359 ? -11.783 11.692 42.922 1.00 79.94 359 GLU A N 1
ATOM 2931 C CA . GLU A 1 359 ? -11.907 12.517 41.715 1.00 79.94 359 GLU A CA 1
ATOM 2932 C C . GLU A 1 359 ? -12.708 11.801 40.618 1.00 79.94 359 GLU A C 1
ATOM 2934 O O . GLU A 1 359 ? -13.571 12.421 39.996 1.00 79.94 359 GLU A O 1
ATOM 2939 N N . MET A 1 360 ? -12.505 10.489 40.461 1.00 79.81 360 MET A N 1
ATOM 2940 C CA . MET A 1 360 ? -13.229 9.637 39.508 1.00 79.81 360 MET A CA 1
ATOM 2941 C C . MET A 1 360 ? -14.746 9.592 39.760 1.00 79.81 360 MET A C 1
ATOM 2943 O O . MET A 1 360 ? -15.517 9.427 38.819 1.00 79.81 360 MET A O 1
ATOM 2947 N N . LEU A 1 361 ? -15.206 9.807 41.000 1.00 83.19 361 LEU A N 1
ATOM 2948 C CA . LEU A 1 361 ? -16.641 9.928 41.306 1.00 83.19 361 LEU A CA 1
ATOM 2949 C C . LEU A 1 361 ? -17.339 11.010 40.469 1.00 83.19 361 LEU A C 1
ATOM 2951 O O . LEU A 1 361 ? -18.523 10.878 40.166 1.00 83.19 361 LEU A O 1
ATOM 2955 N N . ASN A 1 362 ? -16.630 12.075 40.085 1.00 82.75 362 ASN A N 1
ATOM 2956 C CA . ASN A 1 362 ? -17.217 13.172 39.313 1.00 82.75 362 ASN A CA 1
ATOM 2957 C C . ASN A 1 362 ? -17.692 12.740 37.919 1.00 82.75 362 ASN A C 1
ATOM 2959 O O . ASN A 1 362 ? -18.574 13.391 37.359 1.00 82.75 362 ASN A O 1
ATOM 2963 N N . ASP A 1 363 ? -17.142 11.653 37.375 1.00 80.94 363 ASP A N 1
ATOM 2964 C CA . ASP A 1 363 ? -17.538 11.116 36.071 1.00 80.94 363 ASP A CA 1
ATOM 2965 C C . ASP A 1 363 ? -18.908 10.419 36.116 1.00 80.94 363 ASP A C 1
ATOM 2967 O O . ASP A 1 363 ? -19.560 10.287 35.081 1.00 80.94 363 ASP A O 1
ATOM 2971 N N . TYR A 1 364 ? -19.359 10.031 37.315 1.00 85.94 364 TYR A N 1
ATOM 2972 C CA . TYR A 1 364 ? -20.626 9.335 37.572 1.00 85.94 364 TYR A CA 1
ATOM 2973 C C . TYR A 1 364 ? -21.680 10.225 38.242 1.00 85.94 364 TYR A C 1
ATOM 2975 O O . TYR A 1 364 ? -22.783 9.768 38.533 1.00 85.94 364 TYR A O 1
ATOM 2983 N N . TYR A 1 365 ? -21.349 11.485 38.534 1.00 87.69 365 TYR A N 1
ATOM 2984 C CA . TYR A 1 365 ? -22.256 12.420 39.195 1.00 87.69 365 TYR A CA 1
ATOM 2985 C C . TYR A 1 365 ? -23.397 12.829 38.262 1.00 87.69 365 TYR A C 1
ATOM 2987 O O . TYR A 1 365 ? -23.149 13.388 37.192 1.00 87.69 365 TYR A O 1
ATOM 2995 N N . ILE A 1 366 ? -24.635 12.621 38.712 1.00 85.75 366 ILE A N 1
ATOM 2996 C CA . ILE A 1 366 ? -25.837 12.955 37.936 1.00 85.75 366 ILE A CA 1
ATOM 2997 C C . ILE A 1 366 ? -26.652 14.103 38.542 1.00 85.75 366 ILE A C 1
ATOM 2999 O O . ILE A 1 366 ? -27.459 14.708 37.835 1.00 85.75 366 ILE A O 1
ATOM 3003 N N . GLY A 1 367 ? -26.456 14.436 39.824 1.00 89.00 367 GLY A N 1
ATOM 3004 C CA . GLY A 1 367 ? -27.201 15.509 40.485 1.00 89.00 367 GLY A CA 1
ATOM 3005 C C . GLY A 1 367 ? -27.121 15.505 42.010 1.00 89.00 367 GLY A C 1
ATOM 3006 O O . GLY A 1 367 ? -26.420 14.691 42.611 1.00 89.00 367 GLY A O 1
ATOM 3007 N N . ASP A 1 368 ? -27.834 16.429 42.648 1.00 91.94 368 ASP A N 1
ATOM 3008 C CA . ASP A 1 368 ? -27.877 16.551 44.109 1.00 91.94 368 ASP A CA 1
ATOM 3009 C C . ASP A 1 368 ? -29.145 15.895 44.684 1.00 91.94 368 ASP A C 1
ATOM 3011 O O . ASP A 1 368 ? -30.210 15.890 44.059 1.00 91.94 368 ASP A O 1
ATOM 3015 N N . LEU A 1 369 ? -29.027 15.330 45.888 1.00 91.31 369 LEU A N 1
ATOM 3016 C CA . LEU A 1 369 ? -30.161 14.788 46.630 1.00 91.31 369 LEU A CA 1
ATOM 3017 C C . LEU A 1 369 ? -30.947 15.944 47.262 1.00 91.31 369 LEU A C 1
ATOM 3019 O O . LEU A 1 369 ? -30.402 16.714 48.057 1.00 91.31 369 LEU A O 1
ATOM 3023 N N . VAL A 1 370 ? -32.237 16.036 46.952 1.00 87.94 370 VAL A N 1
ATOM 3024 C CA . VAL A 1 370 ? -33.177 16.947 47.613 1.00 87.94 370 VAL A CA 1
ATOM 3025 C C . VAL A 1 370 ? -34.058 16.176 48.592 1.00 87.94 370 VAL A C 1
ATOM 3027 O O . VAL A 1 370 ? -34.547 15.087 48.288 1.00 87.94 370 VAL A O 1
ATOM 3030 N N . LEU A 1 371 ? -34.205 16.744 49.790 1.00 66.19 371 LEU A N 1
ATOM 3031 C CA . LEU A 1 371 ? -34.966 16.178 50.906 1.00 66.19 371 LEU A CA 1
ATOM 3032 C C . LEU A 1 371 ? -36.464 16.456 50.799 1.00 66.19 371 LEU A C 1
ATOM 3034 O O . LEU A 1 371 ? -36.825 17.591 50.405 1.00 66.19 371 LEU A O 1
#

Secondary structure (DSSP, 8-state):
--SSGGGGSS-EEEEEETTEEEEEE--GGGSSS-HHHHHHHHHHHHHHHHHHHHHHHHHHHHHHHHHH-GGGTHHHHSHHHHHHHHHHHHHHHHHHHHHHHHHHS--HHHHHHHHHHHHHHH---TTTS-EE--B-EEEPTTSPEEE-HHHHHHHHHHHHHHHHHHHHHHHHHHHHHHHHHH--SS-HHHHHHHHHHHHHHHHHHHHHIIIIIHHHHHHHHGGGGT---BGGGHHHHHHHHHHHHHHHHHHHHH-HHHHHHHHHHTT--HHHHHHHHHHHS-THHHHHTTTTSPEEE-HHHHHT-EETTEEEEEETTEEEE-GGGTTT-TT-HHHHHHTTTSB-HHHHHHTT--HHHHHHGGGSEEEEEP-

InterPro domains:
  IPR001199 Cytochrome b5-like heme/steroid binding domain [PF00173] (298-369)
  IPR001199 Cytochrome b5-like heme/steroid binding domain [PR00363] (319-329)
  IPR001199 Cytochrome b5-like heme/steroid binding domain [PR00363] (329-343)
  IPR001199 Cytochrome b5-like heme/steroid binding domain [PR00363] (344-351)
  IPR001199 Cytochrome b5-like heme/steroid binding domain [PR00363] (357-369)
  IPR001199 Cytochrome b5-like heme/steroid binding domain [PS50255] (294-370)
  IPR001199 Cytochrome b5-like heme/steroid binding domain [SM01117] (297-370)
  IPR018506 Cytochrome b5, heme-binding site [PS00191] (325-332)
  IPR019428 7TM GPCR, serpentine receptor class r (Str) [PF10326] (13-259)
  IPR036400 Cytochrome b5-like heme/steroid binding domain superfamily [G3DSA:3.10.120.10] (294-371)
  IPR036400 Cytochrome b5-like heme/steroid binding domain superfamily [SSF55856] (294-369)